Protein AF-A0A268S0W0-F1 (afdb_monomer_lite)

Structure (mmCIF, N/CA/C/O backbone):
data_AF-A0A268S0W0-F1
#
_entry.id   AF-A0A268S0W0-F1
#
loop_
_atom_site.group_PDB
_atom_site.id
_atom_site.type_symbol
_atom_site.label_atom_id
_atom_site.label_alt_id
_atom_site.label_comp_id
_atom_site.label_asym_id
_atom_site.label_entity_id
_atom_site.label_seq_id
_atom_site.pdbx_PDB_ins_code
_atom_site.Cartn_x
_atom_site.Cartn_y
_atom_site.Cartn_z
_atom_site.occupancy
_atom_site.B_iso_or_equiv
_atom_site.auth_seq_id
_atom_site.auth_comp_id
_atom_site.auth_asym_id
_atom_site.auth_atom_id
_atom_site.pdbx_PDB_model_num
ATOM 1 N N . MET A 1 1 ? -22.747 4.965 21.570 1.00 49.41 1 MET A N 1
ATOM 2 C CA . MET A 1 1 ? -23.517 3.884 20.894 1.00 49.41 1 MET A CA 1
ATOM 3 C C . MET A 1 1 ? -23.790 4.374 19.482 1.00 49.41 1 MET A C 1
ATOM 5 O O . MET A 1 1 ? -24.550 5.320 19.340 1.00 49.41 1 MET A O 1
ATOM 9 N N . PHE A 1 2 ? -23.161 3.785 18.458 1.00 47.31 2 PHE A N 1
ATOM 10 C CA . PHE A 1 2 ? -23.080 4.346 17.094 1.00 47.31 2 PHE A CA 1
ATOM 11 C C . PHE A 1 2 ? -24.442 4.731 16.470 1.00 47.31 2 PHE A C 1
ATOM 13 O O . PHE A 1 2 ? -24.557 5.750 15.798 1.00 47.31 2 PHE A O 1
ATOM 20 N N . SER A 1 3 ? -25.515 3.980 16.756 1.00 42.50 3 SER A N 1
ATOM 21 C CA . SER A 1 3 ? -26.882 4.316 16.309 1.00 42.50 3 SER A CA 1
ATOM 22 C C . SER A 1 3 ? -27.462 5.579 16.960 1.00 42.50 3 SER A C 1
ATOM 24 O O . SER A 1 3 ? -28.262 6.272 16.340 1.00 42.50 3 SER A O 1
ATOM 26 N N . ASN A 1 4 ? -27.057 5.882 18.196 1.00 48.84 4 ASN A N 1
ATOM 27 C CA . ASN A 1 4 ? -27.485 7.076 18.927 1.00 48.84 4 ASN A CA 1
ATOM 28 C C . ASN A 1 4 ? -26.655 8.307 18.533 1.00 48.84 4 ASN A C 1
ATOM 30 O O . ASN A 1 4 ? -27.165 9.415 18.602 1.00 48.84 4 ASN A O 1
ATOM 34 N N . GLU A 1 5 ? -25.406 8.111 18.100 1.00 53.34 5 GLU A N 1
ATOM 35 C CA . GLU A 1 5 ? -24.525 9.183 17.604 1.00 53.34 5 GLU A CA 1
ATOM 36 C C . GLU A 1 5 ? -24.873 9.599 16.165 1.00 53.34 5 GLU A C 1
ATOM 38 O O . GLU A 1 5 ? -24.763 10.771 15.825 1.00 53.34 5 GLU A O 1
ATOM 43 N N . ALA A 1 6 ? -25.363 8.670 15.335 1.00 55.06 6 ALA A N 1
ATOM 44 C CA . ALA A 1 6 ? -25.747 8.942 13.947 1.00 55.06 6 ALA A CA 1
ATOM 45 C C . ALA A 1 6 ? -27.240 9.298 13.750 1.00 55.06 6 ALA A C 1
ATOM 47 O O . ALA A 1 6 ? -27.664 9.502 12.616 1.00 55.06 6 ALA A O 1
ATOM 48 N N . TYR A 1 7 ? -28.061 9.335 14.810 1.00 57.47 7 TYR A N 1
ATOM 49 C CA . TYR A 1 7 ? -29.529 9.509 14.734 1.00 57.47 7 TYR A CA 1
ATOM 50 C C . TYR A 1 7 ? -30.245 8.519 13.785 1.00 57.47 7 TYR A C 1
ATOM 52 O O . TYR A 1 7 ? -31.314 8.811 13.245 1.00 57.47 7 TYR A O 1
ATOM 60 N N . VAL A 1 8 ? -29.690 7.318 13.576 1.00 60.44 8 VAL A N 1
ATOM 61 C CA . VAL A 1 8 ? -30.245 6.311 12.654 1.00 60.44 8 VAL A CA 1
ATOM 62 C C . VAL A 1 8 ? -30.768 5.106 13.431 1.00 60.44 8 VAL A C 1
ATOM 64 O O . VAL A 1 8 ? -30.064 4.520 14.253 1.00 60.44 8 VAL A O 1
ATOM 67 N N . SER A 1 9 ? -31.998 4.672 13.126 1.00 67.56 9 SER A N 1
ATOM 68 C CA . SER A 1 9 ? -32.542 3.430 13.693 1.00 67.56 9 SER A CA 1
ATOM 69 C C . SER A 1 9 ? -31.649 2.228 13.357 1.00 67.56 9 SER A C 1
ATOM 71 O O . SER A 1 9 ? -31.108 2.125 12.253 1.00 67.56 9 SER A O 1
ATOM 73 N N . TYR A 1 10 ? -31.544 1.268 14.277 1.00 66.69 10 TYR A N 1
ATOM 74 C CA . TYR A 1 10 ? -30.739 0.058 14.073 1.00 66.69 10 TYR A CA 1
ATOM 75 C C . TYR A 1 10 ? -31.090 -0.677 12.766 1.00 66.69 10 TYR A C 1
ATOM 77 O O . TYR A 1 10 ? -30.201 -1.112 12.038 1.00 66.69 10 TYR A O 1
ATOM 85 N N . GLY A 1 11 ? -32.377 -0.744 12.407 1.00 68.38 11 GLY A N 1
ATOM 86 C CA . GLY A 1 11 ? -32.829 -1.365 11.158 1.00 68.38 11 GLY A CA 1
ATOM 87 C C . GLY A 1 11 ? -32.409 -0.609 9.890 1.00 68.38 11 GLY A C 1
ATOM 88 O O . GLY A 1 11 ? -32.215 -1.223 8.840 1.00 68.38 11 GLY A O 1
ATOM 89 N N . SER A 1 12 ? -32.243 0.714 9.952 1.00 67.75 12 SER A N 1
ATOM 90 C CA . SER A 1 12 ? -31.700 1.500 8.836 1.00 67.75 12 SER A CA 1
ATOM 91 C C . SER A 1 12 ? -30.182 1.345 8.724 1.00 67.75 12 SER A C 1
ATOM 93 O O . SER A 1 12 ? -29.693 1.098 7.625 1.00 67.75 12 SER A O 1
ATOM 95 N N . LEU A 1 13 ? -29.455 1.367 9.847 1.00 67.81 13 LEU A N 1
ATOM 96 C CA . LEU A 1 13 ? -28.014 1.090 9.878 1.00 67.81 13 LEU A CA 1
ATOM 97 C C . LEU A 1 13 ? -27.705 -0.314 9.337 1.00 67.81 13 LEU A C 1
ATOM 99 O O . LEU A 1 13 ? -26.863 -0.471 8.457 1.00 67.81 13 LEU A O 1
ATOM 103 N N . TYR A 1 14 ? -28.444 -1.327 9.794 1.00 71.56 14 TYR A N 1
ATOM 104 C CA . TYR A 1 14 ? -28.296 -2.710 9.342 1.00 71.56 14 TYR A CA 1
ATOM 105 C C . TYR A 1 14 ? -28.507 -2.852 7.827 1.00 71.56 14 TYR A C 1
ATOM 107 O O . TYR A 1 14 ? -27.726 -3.519 7.151 1.00 71.56 14 TYR A O 1
ATOM 115 N N . ARG A 1 15 ? -29.531 -2.191 7.265 1.00 72.31 15 ARG A N 1
ATOM 116 C CA . ARG A 1 15 ? -29.782 -2.195 5.813 1.00 72.31 15 ARG A CA 1
ATOM 117 C C . ARG A 1 15 ? -28.655 -1.529 5.027 1.00 72.31 15 ARG A C 1
ATOM 119 O O . ARG A 1 15 ? -28.273 -2.065 3.990 1.00 72.31 15 ARG A O 1
ATOM 126 N N . SER A 1 16 ? -28.120 -0.407 5.506 1.00 72.06 16 SER A N 1
ATOM 127 C CA . SER A 1 16 ? -26.987 0.271 4.864 1.00 72.06 16 SER A CA 1
ATOM 128 C C . SER A 1 16 ? -25.721 -0.582 4.903 1.00 72.06 16 SER A C 1
ATOM 130 O O . SER A 1 16 ? -25.091 -0.777 3.871 1.00 72.06 16 SER A O 1
ATOM 132 N N . LEU A 1 17 ? -25.396 -1.179 6.051 1.00 73.75 17 LEU A N 1
ATOM 133 C CA . LEU A 1 17 ? -24.232 -2.058 6.177 1.00 73.75 17 LEU A CA 1
ATOM 134 C C . LEU A 1 17 ? -24.373 -3.326 5.323 1.00 73.75 17 LEU A C 1
ATOM 136 O O . LEU A 1 17 ? -23.410 -3.760 4.699 1.00 73.75 17 LEU A O 1
ATOM 140 N N . LYS A 1 18 ? -25.584 -3.885 5.201 1.00 77.44 18 LYS A N 1
ATOM 141 C CA . LYS A 1 18 ? -25.845 -5.031 4.316 1.00 77.44 18 LYS A CA 1
ATOM 142 C C . LYS A 1 18 ? -25.577 -4.713 2.839 1.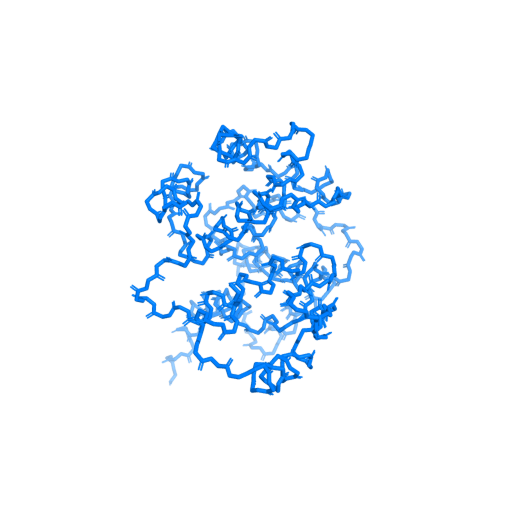00 77.44 18 LYS A C 1
ATOM 144 O O . LYS A 1 18 ? -25.224 -5.616 2.087 1.00 77.44 18 LYS A O 1
ATOM 149 N N . ARG A 1 19 ? -25.702 -3.448 2.417 1.00 80.44 19 ARG A N 1
ATOM 150 C CA . ARG A 1 19 ? -25.329 -3.010 1.057 1.00 80.44 19 ARG A CA 1
ATOM 151 C C . ARG A 1 19 ? -23.815 -2.948 0.842 1.00 80.44 19 ARG A C 1
ATOM 153 O O . ARG A 1 19 ? -23.395 -2.994 -0.306 1.00 80.44 19 ARG A O 1
ATOM 160 N N . LEU A 1 20 ? -23.015 -2.869 1.909 1.00 80.31 20 LEU A N 1
ATOM 161 C CA . LEU A 1 20 ? -21.551 -2.895 1.819 1.00 80.31 20 LEU A CA 1
ATOM 162 C C . LEU A 1 20 ? -20.998 -4.312 1.649 1.00 80.31 20 LEU A C 1
ATOM 164 O O . LEU A 1 20 ? -19.904 -4.458 1.122 1.00 80.31 20 LEU A O 1
ATOM 168 N N . VAL A 1 21 ? -21.743 -5.352 2.044 1.00 84.94 21 VAL A N 1
ATOM 169 C CA . VAL A 1 21 ? -21.276 -6.751 1.988 1.00 84.94 21 VAL A CA 1
ATOM 170 C C . VAL A 1 21 ? -20.776 -7.156 0.592 1.00 84.94 21 VAL A C 1
ATOM 172 O O . VAL A 1 21 ? -19.657 -7.653 0.508 1.00 84.94 21 VAL A O 1
ATOM 175 N N . PRO A 1 22 ? -21.505 -6.912 -0.520 1.00 85.50 22 PRO A N 1
ATOM 176 C CA . PRO A 1 22 ? -21.000 -7.265 -1.847 1.00 85.50 22 PRO A CA 1
ATOM 177 C C . PRO A 1 22 ? -19.693 -6.553 -2.205 1.00 85.50 22 PRO A C 1
ATOM 179 O O . PRO A 1 22 ? -18.846 -7.151 -2.856 1.00 85.50 22 PRO A O 1
ATOM 182 N N . LEU A 1 23 ? -19.522 -5.300 -1.767 1.00 85.44 23 LEU A N 1
ATOM 183 C CA . LEU A 1 23 ? -18.291 -4.545 -1.984 1.00 85.44 23 LEU A CA 1
ATOM 184 C C . LEU A 1 23 ? -17.142 -5.135 -1.162 1.00 85.44 23 LEU A C 1
ATOM 186 O O . LEU A 1 23 ? -16.097 -5.427 -1.730 1.00 85.44 23 LEU A O 1
ATOM 190 N N . LEU A 1 24 ? -17.344 -5.362 0.138 1.00 88.62 24 LEU A N 1
ATOM 191 C CA . LEU A 1 24 ? -16.340 -5.950 1.032 1.00 88.62 24 LEU A CA 1
ATOM 192 C C . LEU A 1 24 ? -15.862 -7.320 0.537 1.00 88.62 24 LEU A C 1
ATOM 194 O O . LEU A 1 24 ? -14.661 -7.575 0.529 1.00 88.62 24 LEU A O 1
ATOM 198 N N . ASN A 1 25 ? -16.771 -8.140 0.006 1.00 90.38 25 ASN A N 1
ATOM 199 C CA . ASN A 1 25 ? -16.423 -9.436 -0.572 1.00 90.38 25 ASN A CA 1
ATOM 200 C C . ASN A 1 25 ? -15.428 -9.325 -1.741 1.00 90.38 25 ASN A C 1
ATOM 202 O O . ASN A 1 25 ? -14.651 -10.249 -1.946 1.00 90.38 25 ASN A O 1
ATOM 206 N N . THR A 1 26 ? -15.406 -8.217 -2.497 1.00 90.94 26 THR A N 1
ATOM 207 C CA . THR A 1 26 ? -14.402 -8.028 -3.567 1.00 90.94 26 THR A CA 1
ATOM 208 C C . THR A 1 26 ? -12.981 -7.857 -3.025 1.00 90.94 26 THR A C 1
ATOM 210 O O . THR A 1 26 ? -12.023 -8.153 -3.731 1.00 90.94 26 THR A O 1
ATOM 213 N N . PHE A 1 27 ? -12.847 -7.427 -1.768 1.00 92.25 27 PHE A N 1
ATOM 214 C CA . PHE A 1 27 ? -11.583 -7.274 -1.044 1.00 92.25 27 PHE A CA 1
ATOM 215 C C . PHE A 1 27 ? -11.245 -8.506 -0.183 1.00 92.25 27 PHE A C 1
ATOM 217 O O . PHE A 1 27 ? -10.303 -8.455 0.605 1.00 92.25 27 PHE A O 1
ATOM 224 N N . ASP A 1 28 ? -12.014 -9.599 -0.290 1.00 94.81 28 ASP A N 1
ATOM 225 C CA . ASP A 1 28 ? -11.995 -10.735 0.647 1.00 94.81 28 ASP A CA 1
ATOM 226 C C . ASP A 1 28 ? -12.228 -10.319 2.115 1.00 94.81 28 ASP A C 1
ATOM 228 O O . ASP A 1 28 ? -11.628 -10.861 3.048 1.00 94.81 28 ASP A O 1
ATOM 232 N N . LEU A 1 29 ? -13.107 -9.337 2.327 1.00 93.94 29 LEU A N 1
ATOM 233 C CA . LEU A 1 29 ? -13.505 -8.852 3.646 1.00 93.94 29 LEU A CA 1
ATOM 234 C C . LEU A 1 29 ? -14.948 -9.243 3.964 1.00 93.94 29 LEU A C 1
ATOM 236 O O . LEU A 1 29 ? -15.807 -9.277 3.086 1.00 93.94 29 LEU A O 1
ATOM 240 N N . ASP A 1 30 ? -15.226 -9.452 5.246 1.00 90.88 30 ASP A N 1
ATOM 241 C CA . ASP A 1 30 ? -16.574 -9.673 5.775 1.00 90.88 30 ASP A CA 1
ATOM 242 C C . ASP A 1 30 ? -16.895 -8.633 6.860 1.00 90.88 30 ASP A C 1
ATOM 244 O O . ASP A 1 30 ? -16.004 -7.995 7.419 1.00 90.88 30 ASP A O 1
ATOM 248 N N . ILE A 1 31 ? -18.172 -8.444 7.186 1.00 85.50 31 ILE A N 1
ATOM 249 C CA . ILE A 1 31 ? -18.622 -7.551 8.251 1.00 85.50 31 ILE A CA 1
ATOM 250 C C . ILE A 1 31 ? -19.584 -8.260 9.198 1.00 85.50 31 ILE A C 1
ATOM 252 O O . ILE A 1 31 ? -20.672 -8.710 8.836 1.00 85.50 31 ILE A O 1
ATOM 256 N N . GLN A 1 32 ? -19.224 -8.282 10.479 1.00 82.50 32 GLN A N 1
ATOM 257 C CA . GLN A 1 32 ? -20.116 -8.792 11.511 1.00 82.50 32 GLN A CA 1
ATOM 258 C C . GLN A 1 32 ? -21.115 -7.715 11.925 1.00 82.50 32 GLN A C 1
ATOM 260 O O . GLN A 1 32 ? -20.787 -6.787 12.659 1.00 82.50 32 GLN A O 1
ATOM 265 N N . LEU A 1 33 ? -22.369 -7.869 11.500 1.00 73.06 33 LEU A N 1
ATOM 266 C CA . LEU A 1 33 ? -23.473 -6.946 11.787 1.00 73.06 33 LEU A CA 1
ATOM 267 C C . LEU A 1 33 ? -24.066 -7.151 13.197 1.00 73.06 33 LEU A C 1
ATOM 269 O O . LEU A 1 33 ? -25.258 -7.421 13.350 1.00 73.06 33 LEU A O 1
ATOM 273 N N . LYS A 1 34 ? -23.231 -7.063 14.240 1.00 72.75 34 LYS A N 1
ATOM 274 C CA . LYS A 1 34 ? -23.663 -7.079 15.654 1.00 72.75 34 LYS A CA 1
ATOM 275 C C . LYS A 1 34 ? -23.864 -5.645 16.177 1.00 72.75 34 LYS A C 1
ATOM 277 O O . LYS A 1 34 ? -24.011 -4.710 15.395 1.00 72.75 34 LYS A O 1
ATOM 282 N N . ARG A 1 35 ? -23.940 -5.463 17.505 1.00 58.41 35 ARG A N 1
ATOM 283 C CA . ARG A 1 35 ? -24.092 -4.137 18.146 1.00 58.41 35 ARG A CA 1
ATOM 284 C C . ARG A 1 35 ? -22.938 -3.181 17.822 1.00 58.41 35 ARG A C 1
ATOM 286 O O . ARG A 1 35 ? -23.172 -1.982 17.742 1.00 58.41 35 ARG A O 1
ATOM 293 N N . GLU A 1 36 ? -21.745 -3.720 17.593 1.00 69.19 36 GLU A N 1
ATOM 294 C CA . GLU A 1 36 ? -20.580 -2.997 17.085 1.00 69.19 36 GLU A CA 1
ATOM 295 C C . GLU A 1 36 ? -20.150 -3.662 15.775 1.00 69.19 36 GLU A C 1
ATOM 297 O O . GLU A 1 36 ? -19.636 -4.783 15.803 1.00 69.19 36 GLU A O 1
ATOM 302 N N . PRO A 1 37 ? -20.442 -3.039 14.620 1.00 71.56 37 PRO A N 1
ATOM 303 C CA . PRO A 1 37 ? -20.024 -3.566 13.333 1.00 71.56 37 PRO A CA 1
ATOM 304 C C . PRO A 1 37 ? -18.501 -3.566 13.222 1.00 71.56 37 PRO A C 1
ATOM 306 O O . PRO A 1 37 ? -17.866 -2.521 13.355 1.00 71.56 37 PRO A O 1
ATOM 309 N N . ILE A 1 38 ? -17.922 -4.735 12.962 1.00 82.25 38 ILE A N 1
ATOM 310 C CA . ILE A 1 38 ? -16.477 -4.909 12.784 1.00 82.25 38 ILE A CA 1
ATOM 311 C C . ILE A 1 38 ? -16.246 -5.604 11.446 1.00 82.25 38 ILE A C 1
ATOM 313 O O . ILE A 1 38 ? -16.883 -6.623 11.162 1.00 82.25 38 ILE A O 1
ATOM 317 N N . ILE A 1 39 ? -15.351 -5.034 10.638 1.00 89.44 39 ILE A N 1
ATOM 318 C CA . ILE A 1 39 ? -14.851 -5.648 9.406 1.00 89.44 39 ILE A CA 1
ATOM 319 C C . ILE A 1 39 ? -13.771 -6.671 9.778 1.00 89.44 39 ILE A C 1
ATOM 321 O O . ILE A 1 39 ? -12.886 -6.368 10.579 1.00 89.44 39 ILE A O 1
ATOM 325 N N . HIS A 1 40 ? -13.857 -7.865 9.198 1.00 91.06 40 HIS A N 1
ATOM 326 C CA . HIS A 1 40 ? -12.942 -8.990 9.389 1.00 91.06 40 HIS A CA 1
ATOM 327 C C . HIS A 1 40 ? -12.276 -9.366 8.066 1.00 91.06 40 HIS A C 1
ATOM 329 O O . HIS A 1 40 ? -12.887 -9.250 7.006 1.00 91.06 40 HIS A O 1
ATOM 335 N N . GLY A 1 41 ? -11.038 -9.847 8.145 1.00 93.62 41 GLY A N 1
ATOM 336 C CA . GLY A 1 41 ? -10.230 -10.255 6.999 1.00 93.62 41 GLY A CA 1
ATOM 337 C C . GLY A 1 41 ? -8.740 -10.095 7.288 1.00 93.62 41 GLY A C 1
ATOM 338 O O . GLY A 1 41 ? -8.350 -9.827 8.426 1.00 93.62 41 GLY A O 1
ATOM 339 N N . ASP A 1 42 ? -7.911 -10.256 6.256 1.00 95.62 42 ASP A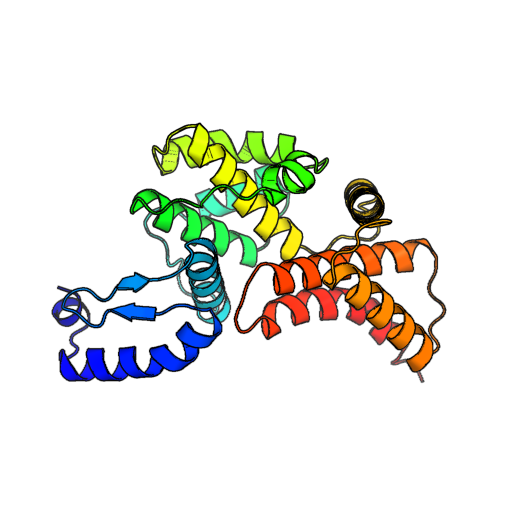 N 1
ATOM 340 C CA . ASP A 1 42 ? -6.486 -9.918 6.335 1.00 95.62 42 ASP A CA 1
ATOM 341 C C . ASP A 1 42 ? -6.341 -8.406 6.585 1.00 95.62 42 ASP A C 1
ATOM 343 O O . ASP A 1 42 ? -6.931 -7.586 5.875 1.00 95.62 42 ASP A O 1
ATOM 347 N N . GLU A 1 43 ? -5.557 -8.029 7.597 1.00 97.00 43 GLU A N 1
ATOM 348 C CA . GLU A 1 43 ? -5.383 -6.635 8.008 1.00 97.00 43 GLU A CA 1
ATOM 349 C C . GLU A 1 43 ? -4.893 -5.754 6.851 1.00 97.00 43 GLU A C 1
ATOM 351 O O . GLU A 1 43 ? -5.333 -4.610 6.726 1.00 97.00 43 GLU A O 1
ATOM 356 N N . LYS A 1 44 ? -4.065 -6.285 5.940 1.00 95.62 44 LYS A N 1
ATOM 357 C CA . LYS A 1 44 ? -3.619 -5.520 4.765 1.00 95.62 44 LYS A CA 1
ATOM 358 C C . LYS A 1 44 ? -4.776 -5.152 3.831 1.00 95.62 44 LYS A C 1
ATOM 360 O O . LYS A 1 44 ? -4.785 -4.050 3.288 1.00 95.62 44 LYS A O 1
ATOM 365 N N . GLN A 1 45 ? -5.771 -6.035 3.685 1.00 95.44 45 GLN A N 1
ATOM 366 C CA . GLN A 1 45 ? -6.954 -5.784 2.856 1.00 95.44 45 GLN A CA 1
ATOM 367 C C . GLN A 1 45 ? -7.903 -4.805 3.542 1.00 95.44 45 GLN A C 1
ATOM 369 O O . GLN A 1 45 ? -8.433 -3.913 2.887 1.00 95.44 45 GLN A O 1
ATOM 374 N N . ILE A 1 46 ? -8.060 -4.901 4.869 1.00 95.69 46 ILE A N 1
ATOM 375 C CA . ILE A 1 46 ? -8.841 -3.928 5.648 1.00 95.69 46 ILE A CA 1
ATOM 376 C C . ILE A 1 46 ? -8.260 -2.523 5.463 1.00 95.69 46 ILE A C 1
ATOM 378 O O . ILE A 1 46 ? -8.994 -1.564 5.217 1.00 95.69 46 ILE A O 1
ATOM 382 N N . ARG A 1 47 ? -6.933 -2.396 5.558 1.00 95.69 47 ARG A N 1
ATOM 383 C CA . ARG A 1 47 ? -6.242 -1.116 5.378 1.00 95.69 47 ARG A CA 1
ATOM 384 C C . ARG A 1 47 ? -6.337 -0.600 3.951 1.00 95.69 47 ARG A C 1
ATOM 386 O O . ARG A 1 47 ? -6.614 0.581 3.776 1.00 95.69 47 ARG A O 1
ATOM 393 N N . TYR A 1 48 ? -6.189 -1.470 2.954 1.00 93.88 48 TYR A N 1
ATOM 394 C CA . TYR A 1 48 ? -6.370 -1.096 1.553 1.00 93.88 48 TYR A CA 1
ATOM 395 C C . TYR A 1 48 ? -7.791 -0.602 1.257 1.00 93.88 48 TYR A C 1
ATOM 397 O O . TYR A 1 48 ? -7.960 0.454 0.651 1.00 93.88 48 TYR A O 1
ATOM 405 N N . PHE A 1 49 ? -8.808 -1.302 1.766 1.00 92.06 49 PHE A N 1
ATOM 406 C CA . PHE A 1 49 ? -10.202 -0.880 1.662 1.00 92.06 49 PHE A CA 1
ATOM 407 C C . PHE A 1 49 ? -10.424 0.505 2.280 1.00 92.06 49 PHE A C 1
ATOM 409 O O . PHE A 1 49 ? -11.013 1.370 1.637 1.00 92.06 49 PHE A O 1
ATOM 416 N N . TYR A 1 50 ? -9.940 0.746 3.505 1.00 91.06 50 TYR A N 1
ATOM 417 C CA . TYR A 1 50 ? -10.087 2.057 4.143 1.00 91.06 50 TYR A CA 1
ATOM 418 C C . TYR A 1 50 ? -9.302 3.154 3.427 1.00 91.06 50 TYR A C 1
ATOM 420 O O . TYR A 1 50 ? -9.801 4.271 3.326 1.00 91.06 50 TYR A O 1
ATOM 428 N N . TYR A 1 51 ? -8.106 2.850 2.922 1.00 91.00 51 TYR A N 1
ATOM 429 C CA . TYR A 1 51 ? -7.330 3.784 2.113 1.00 91.00 51 TYR A CA 1
ATOM 430 C C . TYR A 1 51 ? -8.140 4.240 0.897 1.00 91.00 51 TYR A C 1
ATOM 432 O O . TYR A 1 51 ? -8.353 5.440 0.748 1.00 91.00 51 TYR A O 1
ATOM 440 N N . LEU A 1 52 ? -8.646 3.302 0.087 1.00 87.00 52 LEU A N 1
ATOM 441 C CA . LEU A 1 52 ? -9.474 3.631 -1.074 1.00 87.00 52 LEU A CA 1
ATOM 442 C C . LEU A 1 52 ? -10.740 4.371 -0.659 1.00 87.00 52 LEU A C 1
ATOM 444 O O . LEU A 1 52 ? -11.074 5.386 -1.253 1.00 87.00 52 LEU A O 1
ATOM 448 N N . PHE A 1 53 ? -11.414 3.911 0.398 1.00 85.06 53 PHE A N 1
ATOM 449 C CA . PHE A 1 53 ? -12.614 4.565 0.902 1.00 85.06 53 PHE A CA 1
ATOM 450 C C . PHE A 1 53 ? -12.347 6.036 1.220 1.00 85.06 53 PHE A C 1
ATOM 452 O O . PHE A 1 53 ? -13.057 6.893 0.708 1.00 85.06 53 PHE A O 1
ATOM 459 N N . TYR A 1 54 ? -11.328 6.349 2.022 1.00 85.25 54 TYR A N 1
ATOM 460 C CA . TYR A 1 54 ? -11.037 7.731 2.400 1.00 85.25 54 TYR A CA 1
ATOM 461 C C . TYR A 1 54 ? -10.444 8.552 1.259 1.00 85.25 54 TYR A C 1
ATOM 463 O O . TYR A 1 54 ? -10.765 9.729 1.157 1.00 85.25 54 TYR A O 1
ATOM 471 N N . TRP A 1 55 ? -9.612 7.961 0.405 1.00 82.81 55 TRP A N 1
ATOM 472 C CA . TRP A 1 55 ? -9.044 8.658 -0.745 1.00 82.81 55 TRP A CA 1
ATOM 473 C C . TRP A 1 55 ? -10.113 9.009 -1.788 1.00 82.81 55 TRP A C 1
ATOM 475 O O . TRP A 1 55 ? -10.147 10.136 -2.270 1.00 82.81 55 TRP A O 1
ATOM 485 N N . ASP A 1 56 ? -11.029 8.083 -2.083 1.00 75.25 56 ASP A N 1
ATOM 486 C CA . ASP A 1 56 ? -12.053 8.269 -3.116 1.00 75.25 56 ASP A CA 1
ATOM 487 C C . ASP A 1 56 ? -13.256 9.090 -2.623 1.00 75.25 56 ASP A C 1
ATOM 489 O O . ASP A 1 56 ? -13.916 9.758 -3.424 1.00 75.25 56 ASP A O 1
ATOM 493 N N . SER A 1 57 ? -13.572 9.040 -1.321 1.00 67.50 57 SER A N 1
ATOM 494 C CA . SER A 1 57 ? -14.713 9.772 -0.746 1.00 67.50 57 SER A CA 1
ATOM 495 C C . SER A 1 57 ? -14.377 11.189 -0.283 1.00 67.50 57 SER A C 1
ATOM 497 O O . SER A 1 57 ? -15.267 12.041 -0.297 1.00 67.50 57 SER A O 1
ATOM 499 N N . ASN A 1 58 ? -13.122 11.483 0.077 1.00 58.69 58 ASN A N 1
ATOM 500 C CA . ASN A 1 58 ? -12.744 12.798 0.595 1.00 58.69 58 ASN A CA 1
ATOM 501 C C . ASN A 1 58 ? -12.210 13.710 -0.511 1.00 58.69 58 ASN A C 1
ATOM 503 O O . ASN A 1 58 ? -11.008 13.914 -0.660 1.00 58.69 58 ASN A O 1
ATOM 507 N N . TRP A 1 59 ? -13.130 14.347 -1.230 1.00 52.03 59 TRP A N 1
ATOM 508 C CA . TRP A 1 59 ? -12.832 15.451 -2.148 1.00 52.03 59 TRP A CA 1
ATOM 509 C C . TRP A 1 59 ? -12.636 16.791 -1.401 1.00 52.03 59 TRP A C 1
ATOM 511 O O . TRP A 1 59 ? -13.198 17.809 -1.790 1.00 52.03 59 TRP A O 1
ATOM 521 N N . ALA A 1 60 ? -11.784 16.783 -0.366 1.00 52.22 60 ALA A N 1
ATOM 522 C CA . ALA A 1 60 ? -11.132 17.965 0.220 1.00 52.22 60 ALA A CA 1
ATOM 523 C C . ALA A 1 60 ? -11.863 18.851 1.264 1.00 52.22 60 ALA A C 1
ATOM 525 O O . ALA A 1 60 ? -11.453 19.999 1.421 1.00 52.22 60 ALA A O 1
ATOM 526 N N . GLU A 1 61 ? -12.843 18.372 2.045 1.00 60.94 61 GLU A N 1
ATOM 527 C CA . GLU A 1 61 ? -13.394 19.216 3.137 1.00 60.94 61 GLU A CA 1
ATOM 528 C C . GLU A 1 61 ? -12.772 18.964 4.526 1.00 60.94 61 GLU A C 1
ATOM 530 O O . GLU A 1 61 ? -12.410 19.936 5.188 1.00 60.94 61 GLU A O 1
ATOM 535 N N . GLU A 1 62 ? -12.548 17.716 4.971 1.00 78.88 62 GLU A N 1
ATOM 536 C CA . GLU A 1 62 ? -12.000 17.449 6.318 1.00 78.88 62 GLU A CA 1
ATOM 537 C C . GLU A 1 62 ? -11.070 16.223 6.394 1.00 78.88 62 GLU A C 1
ATOM 539 O O . GLU A 1 62 ? -11.299 15.185 5.773 1.00 78.88 62 GLU A O 1
ATOM 544 N N . TRP A 1 63 ? -10.010 16.334 7.203 1.00 87.75 63 TRP A N 1
ATOM 545 C CA . TRP A 1 63 ? -9.089 15.237 7.520 1.00 87.75 63 TRP A CA 1
ATOM 546 C C . TRP A 1 63 ? -9.762 14.225 8.468 1.00 87.75 63 TRP A C 1
ATOM 548 O O . TRP A 1 63 ? -10.083 14.589 9.601 1.00 87.75 63 TRP A O 1
ATOM 558 N N . PRO A 1 64 ? -9.951 12.948 8.074 1.00 87.62 64 PRO A N 1
ATOM 559 C CA . PRO A 1 64 ? -10.855 12.032 8.779 1.00 87.62 64 PRO A CA 1
ATOM 560 C C . PRO A 1 64 ? -10.213 11.304 9.973 1.00 87.62 64 PRO A C 1
ATOM 562 O O . PRO A 1 64 ? -10.832 10.405 10.546 1.00 87.62 64 PRO A O 1
ATOM 565 N N . PHE A 1 65 ? -8.970 11.637 10.335 1.00 90.19 65 PHE A N 1
ATOM 566 C CA . PHE A 1 65 ? -8.220 10.940 11.379 1.00 90.19 65 PHE A CA 1
ATOM 567 C C . PHE A 1 65 ? -7.976 11.852 12.585 1.00 90.19 65 PHE A C 1
ATOM 569 O O . PHE A 1 65 ? -7.336 12.894 12.488 1.00 90.19 65 PHE A O 1
ATOM 576 N N . ASP A 1 66 ? -8.439 11.414 13.750 1.00 89.38 66 ASP A N 1
ATOM 577 C CA . ASP A 1 66 ? -8.245 12.075 15.045 1.00 89.38 66 ASP A CA 1
ATOM 578 C C . ASP A 1 66 ? -6.923 11.675 15.723 1.00 89.38 66 ASP A C 1
ATOM 580 O O . ASP A 1 66 ? -6.391 12.382 16.580 1.00 89.38 66 ASP A O 1
ATOM 584 N N . VAL A 1 67 ? -6.373 10.522 15.340 1.00 89.38 67 VAL A N 1
ATOM 585 C CA . VAL A 1 67 ? -5.183 9.939 15.970 1.00 89.38 67 VAL A CA 1
ATOM 586 C C . VAL A 1 67 ? -3.858 10.573 15.553 1.00 89.38 67 VAL A C 1
ATOM 588 O O . VAL A 1 67 ? -2.860 10.383 16.251 1.00 89.38 67 VAL A O 1
ATOM 591 N N . ILE A 1 68 ? -3.843 11.267 14.419 1.00 90.31 68 ILE A N 1
ATOM 592 C CA . ILE A 1 68 ? -2.696 11.956 13.832 1.00 90.31 68 ILE A CA 1
ATOM 593 C C . ILE A 1 68 ? -3.239 13.180 13.100 1.00 90.31 68 ILE A C 1
ATOM 595 O O . ILE A 1 68 ? -4.210 13.063 12.361 1.00 90.31 68 ILE A O 1
ATOM 599 N N . SER A 1 69 ? -2.639 14.351 13.299 1.00 91.25 69 SER A N 1
ATOM 600 C CA . SER A 1 69 ? -3.041 15.549 12.550 1.00 91.25 69 SER A CA 1
ATOM 601 C C . SER A 1 69 ? -2.524 15.509 11.110 1.00 91.25 69 SER A C 1
ATOM 603 O O . SER A 1 69 ? -1.451 14.959 10.852 1.00 91.25 69 SER A O 1
ATOM 605 N N . LEU A 1 70 ? -3.234 16.162 10.185 1.00 90.06 70 LEU A N 1
ATOM 606 C CA . LEU A 1 70 ? -2.804 16.307 8.789 1.00 90.06 70 LEU A CA 1
ATOM 607 C C . LEU A 1 70 ? -1.358 16.823 8.691 1.00 90.06 70 LEU A C 1
ATOM 609 O O . LEU A 1 70 ? -0.521 16.193 8.056 1.00 90.06 70 LEU A O 1
ATOM 613 N N . LYS A 1 71 ? -1.024 17.879 9.442 1.00 89.25 71 LYS A N 1
ATOM 614 C CA . LYS A 1 71 ? 0.326 18.466 9.477 1.00 89.25 71 LYS A CA 1
ATOM 615 C C . LYS A 1 71 ? 1.412 17.474 9.915 1.00 89.25 71 LYS A C 1
ATOM 617 O O . LYS A 1 71 ? 2.544 17.537 9.441 1.00 89.25 71 LYS A O 1
ATOM 622 N N . GLN A 1 72 ? 1.098 16.571 10.848 1.00 87.94 72 GLN A N 1
ATOM 623 C CA . GLN A 1 72 ? 2.035 15.519 11.257 1.00 87.94 72 GLN A CA 1
ATOM 624 C C . GLN A 1 72 ? 2.234 14.487 10.142 1.00 87.94 72 GLN A C 1
ATOM 626 O O . GLN A 1 72 ? 3.366 14.060 9.923 1.00 87.94 72 GLN A O 1
ATOM 631 N N . ALA A 1 73 ? 1.165 14.112 9.434 1.00 88.75 73 ALA A N 1
ATOM 632 C CA . ALA A 1 73 ? 1.240 13.196 8.298 1.00 88.75 73 ALA A CA 1
ATOM 633 C C . ALA A 1 73 ? 2.015 13.810 7.114 1.00 88.75 73 ALA A C 1
ATOM 635 O O . ALA A 1 73 ? 2.895 13.154 6.559 1.00 88.75 73 ALA A O 1
ATOM 636 N N . GLU A 1 74 ? 1.765 15.080 6.784 1.00 88.81 74 GLU A N 1
ATOM 637 C CA . GLU A 1 74 ? 2.494 15.830 5.749 1.00 88.81 74 GLU A CA 1
ATOM 638 C C . GLU A 1 74 ? 3.982 15.930 6.078 1.00 88.81 74 GLU A C 1
ATOM 640 O O . GLU A 1 74 ? 4.827 15.558 5.268 1.00 88.81 74 GLU A O 1
ATOM 645 N N . SER A 1 75 ? 4.316 16.343 7.308 1.00 83.31 75 SER A N 1
ATOM 646 C CA . SER A 1 75 ? 5.713 16.446 7.737 1.00 83.31 75 SER A CA 1
ATOM 647 C C . SER A 1 75 ? 6.446 15.105 7.669 1.00 83.31 75 SER A C 1
ATOM 649 O O . SER A 1 75 ? 7.659 15.093 7.450 1.00 83.31 75 SER A O 1
ATOM 651 N N . LEU A 1 76 ? 5.741 13.990 7.870 1.00 78.38 76 LEU A N 1
ATOM 652 C CA . LEU A 1 76 ? 6.312 12.657 7.726 1.00 78.38 76 LEU A CA 1
ATOM 653 C C . LEU A 1 76 ? 6.621 12.345 6.259 1.00 78.38 76 LEU A C 1
ATOM 655 O O . LEU A 1 76 ? 7.731 11.901 5.967 1.00 78.38 76 LEU A O 1
ATOM 659 N N . LEU A 1 77 ? 5.676 12.587 5.346 1.00 81.19 77 LEU A N 1
ATOM 660 C CA . LEU A 1 77 ? 5.891 12.317 3.922 1.00 81.19 77 LEU A CA 1
ATOM 661 C C . LEU A 1 77 ? 7.005 13.186 3.346 1.00 81.19 77 LEU A C 1
ATOM 663 O O . LEU A 1 77 ? 7.853 12.680 2.613 1.00 81.19 77 LEU A O 1
ATOM 667 N N . ASP A 1 78 ? 7.049 14.460 3.728 1.00 83.19 78 ASP A N 1
ATOM 668 C CA . ASP A 1 78 ? 8.095 15.377 3.283 1.00 83.19 78 ASP A CA 1
ATOM 669 C C . ASP A 1 78 ? 9.481 14.938 3.762 1.00 83.19 78 ASP A C 1
ATOM 671 O O . ASP A 1 78 ? 10.436 14.989 2.991 1.00 83.19 78 ASP A O 1
ATOM 675 N N . LYS A 1 79 ? 9.613 14.449 5.002 1.00 76.12 79 LYS A N 1
ATOM 676 C CA . LYS A 1 79 ? 10.893 13.906 5.488 1.00 76.12 79 LYS A CA 1
ATOM 677 C C . LYS A 1 79 ? 11.292 12.632 4.748 1.00 76.12 79 LYS A C 1
ATOM 679 O O . LYS A 1 79 ? 12.449 12.496 4.372 1.00 76.12 79 LYS A O 1
ATOM 684 N N . ALA A 1 80 ? 10.336 11.733 4.534 1.00 73.00 80 ALA A N 1
ATOM 685 C CA . ALA A 1 80 ? 10.588 10.416 3.967 1.00 73.00 80 ALA A CA 1
ATOM 686 C C . ALA A 1 80 ? 10.848 10.434 2.447 1.00 73.00 80 ALA A C 1
ATOM 688 O O . ALA A 1 80 ? 11.619 9.615 1.949 1.00 73.00 80 ALA A O 1
ATOM 689 N N . PHE A 1 81 ? 10.219 11.352 1.702 1.00 70.5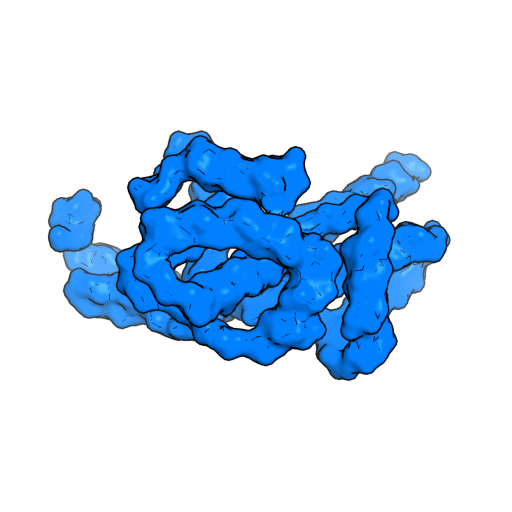0 81 PHE A N 1
ATOM 690 C CA . PHE A 1 81 ? 10.267 11.375 0.231 1.00 70.50 81 PHE A CA 1
ATOM 691 C C . PHE A 1 81 ? 10.591 12.732 -0.389 1.00 70.50 81 PHE A C 1
ATOM 693 O O . PHE A 1 81 ? 10.704 12.824 -1.611 1.00 70.50 81 PHE A O 1
ATOM 700 N N . GLY A 1 82 ? 10.701 13.799 0.405 1.00 69.62 82 GLY A N 1
ATOM 701 C CA . GLY A 1 82 ? 10.899 15.157 -0.110 1.00 69.62 82 GLY A CA 1
ATOM 702 C C . GLY A 1 82 ? 9.700 15.719 -0.881 1.00 69.62 82 GLY A C 1
ATOM 703 O O . GLY A 1 82 ? 9.814 16.792 -1.469 1.00 69.62 82 GLY A O 1
ATOM 704 N N . ARG A 1 83 ? 8.571 14.996 -0.917 1.00 69.81 83 ARG A N 1
ATOM 705 C CA . ARG A 1 83 ? 7.316 15.426 -1.536 1.00 69.81 83 ARG A CA 1
ATOM 706 C C . ARG A 1 83 ? 6.114 14.771 -0.861 1.00 69.81 83 ARG A C 1
ATOM 708 O O . ARG A 1 83 ? 6.065 13.548 -0.719 1.00 69.81 83 ARG A O 1
ATOM 715 N N . CYS A 1 84 ? 5.111 15.575 -0.536 1.00 66.12 84 CYS A N 1
ATOM 716 C CA . CYS A 1 84 ? 3.810 15.097 -0.099 1.00 66.12 84 CYS A CA 1
ATOM 717 C C . CYS A 1 84 ? 2.966 14.669 -1.312 1.00 66.12 84 CYS A C 1
ATOM 719 O O . CYS A 1 84 ? 2.557 15.494 -2.128 1.00 66.12 84 CYS A O 1
ATOM 721 N N . GLN A 1 85 ? 2.716 13.366 -1.451 1.00 75.94 85 GLN A N 1
ATOM 722 C CA . GLN A 1 85 ? 1.659 12.859 -2.326 1.00 75.94 85 GLN A CA 1
ATOM 723 C C . GLN A 1 85 ? 0.401 12.672 -1.477 1.00 75.94 85 GLN A C 1
ATOM 725 O O . GLN A 1 85 ? 0.406 11.856 -0.557 1.00 75.94 85 GLN A O 1
ATOM 730 N N . GLU A 1 86 ? -0.669 13.409 -1.781 1.00 79.19 86 GLU A N 1
ATOM 731 C CA . GLU A 1 86 ? -1.889 13.435 -0.956 1.00 79.19 86 GLU A CA 1
ATOM 732 C C . GLU A 1 86 ? -2.481 12.042 -0.717 1.00 79.19 86 GLU A C 1
ATOM 734 O O . GLU A 1 86 ? -2.895 11.721 0.395 1.00 79.19 86 GLU A O 1
ATOM 739 N N . SER A 1 87 ? -2.444 11.169 -1.726 1.00 79.50 87 SER A N 1
ATOM 740 C CA . SER A 1 87 ? -2.906 9.784 -1.605 1.00 79.50 87 SER A CA 1
ATOM 741 C C . SER A 1 87 ? -2.156 9.010 -0.512 1.00 79.50 87 SER A C 1
ATOM 743 O O . SER A 1 87 ? -2.742 8.188 0.191 1.00 79.50 87 SER A O 1
ATOM 745 N N . LEU A 1 88 ? -0.872 9.295 -0.302 1.00 84.06 88 LEU A N 1
ATOM 746 C CA . LEU A 1 88 ? -0.046 8.617 0.695 1.00 84.06 88 LEU A CA 1
ATOM 747 C C . LEU A 1 88 ? -0.356 9.070 2.130 1.00 84.06 88 LEU A C 1
ATOM 749 O O . LEU A 1 88 ? -0.080 8.326 3.074 1.00 84.06 88 LEU A O 1
ATOM 753 N N . LEU A 1 89 ? -0.981 10.239 2.317 1.00 88.81 89 LEU A N 1
ATOM 754 C CA . LEU A 1 89 ? -1.411 10.706 3.640 1.00 88.81 89 LEU A CA 1
ATOM 755 C C . LEU A 1 89 ? -2.452 9.757 4.237 1.00 88.81 89 LEU A C 1
ATOM 757 O O . LEU A 1 89 ? -2.374 9.394 5.412 1.00 88.81 89 LEU A O 1
ATOM 761 N N . TYR A 1 90 ? -3.394 9.297 3.414 1.00 90.00 90 TYR A N 1
ATOM 762 C CA . TYR A 1 90 ? -4.468 8.408 3.852 1.00 90.00 90 TYR A CA 1
ATOM 763 C C . TYR A 1 90 ? -3.950 7.034 4.280 1.00 90.00 90 TYR A C 1
ATOM 765 O O . TYR A 1 90 ? -4.464 6.470 5.244 1.00 90.00 90 TYR A O 1
ATOM 773 N N . TRP A 1 91 ? -2.884 6.528 3.654 1.00 92.12 91 TRP A N 1
ATOM 774 C CA . TRP A 1 91 ? -2.192 5.324 4.125 1.00 92.12 91 TRP A CA 1
ATOM 775 C C . TRP A 1 91 ? -1.646 5.487 5.546 1.00 92.12 91 TRP A C 1
ATOM 777 O O . TRP A 1 91 ? -1.813 4.594 6.376 1.00 92.12 91 TRP A O 1
ATOM 787 N N . ILE A 1 92 ? -1.041 6.637 5.861 1.00 91.88 92 ILE A N 1
ATOM 788 C CA . ILE A 1 92 ? -0.522 6.916 7.208 1.00 91.88 92 ILE A CA 1
ATOM 789 C C . ILE A 1 92 ? -1.666 6.990 8.214 1.00 91.88 92 ILE A C 1
ATOM 791 O O . ILE A 1 92 ? -1.595 6.343 9.259 1.00 91.88 92 ILE A O 1
ATOM 795 N N . GLY A 1 93 ? -2.715 7.754 7.898 1.00 92.88 93 GLY A N 1
ATOM 796 C CA . GLY A 1 93 ? -3.882 7.902 8.764 1.00 92.88 93 GLY A CA 1
ATOM 797 C C . GLY A 1 93 ? -4.516 6.551 9.094 1.00 92.88 93 GLY A C 1
ATOM 798 O O . GLY A 1 93 ? -4.663 6.206 10.268 1.00 92.88 93 GLY A O 1
ATOM 799 N N . VAL A 1 94 ? -4.786 5.738 8.067 1.00 94.94 94 VAL A N 1
ATOM 800 C CA . VAL A 1 94 ? -5.341 4.388 8.228 1.00 94.94 94 VAL A CA 1
ATOM 801 C C . VAL A 1 94 ? -4.421 3.516 9.078 1.00 94.94 94 VAL A C 1
ATOM 803 O O . VAL A 1 94 ? -4.881 2.942 10.067 1.00 94.94 94 VAL A O 1
ATOM 806 N N . ASN A 1 95 ? -3.129 3.435 8.750 1.00 95.19 95 ASN A N 1
ATOM 807 C CA . ASN A 1 95 ? -2.186 2.583 9.474 1.00 95.19 95 ASN A CA 1
ATOM 808 C C . ASN A 1 95 ? -2.097 2.971 10.955 1.00 95.19 95 ASN A C 1
ATOM 810 O O . ASN A 1 95 ? -2.287 2.119 11.822 1.00 95.19 95 ASN A O 1
ATOM 814 N N . VAL A 1 96 ? -1.901 4.255 11.269 1.00 94.25 96 VAL A N 1
ATOM 815 C CA . VAL A 1 96 ? -1.815 4.732 12.660 1.00 94.25 96 VAL A CA 1
ATOM 816 C C . VAL A 1 96 ? -3.118 4.454 13.416 1.00 94.25 96 VAL A C 1
ATOM 818 O O . VAL A 1 96 ? -3.076 3.980 14.555 1.00 94.25 96 VAL A O 1
ATOM 821 N N . SER A 1 97 ? -4.280 4.679 12.794 1.00 94.50 97 SER A N 1
ATOM 822 C CA . SER A 1 97 ? -5.581 4.369 13.399 1.00 94.50 97 SER A CA 1
ATOM 823 C C . SER A 1 97 ? -5.752 2.883 13.703 1.00 94.50 97 SER A C 1
ATOM 825 O O . SER A 1 97 ? -6.299 2.535 14.752 1.00 94.50 97 SER A O 1
ATOM 827 N N . ARG A 1 98 ? -5.307 1.996 12.806 1.00 95.12 98 ARG A N 1
ATOM 828 C CA . ARG A 1 98 ? -5.412 0.543 12.991 1.00 95.12 98 ARG A CA 1
ATOM 829 C C . ARG A 1 98 ? -4.451 0.029 14.056 1.00 95.12 98 ARG A C 1
ATOM 831 O O . ARG A 1 98 ? -4.898 -0.677 14.961 1.00 95.12 98 ARG A O 1
ATOM 838 N N . ILE A 1 99 ? -3.194 0.476 14.037 1.00 95.38 99 ILE A N 1
ATOM 839 C CA . ILE A 1 99 ? -2.198 0.087 15.0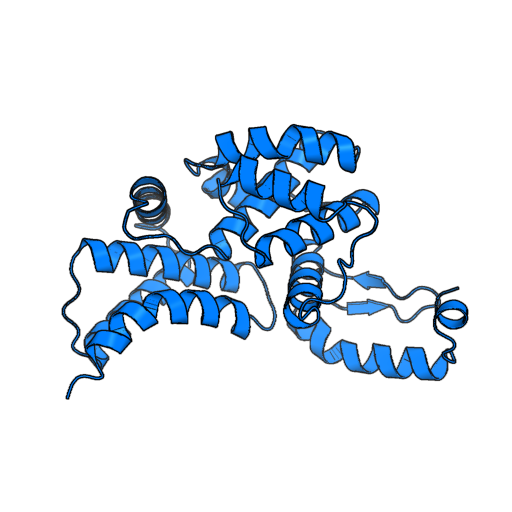42 1.00 95.38 99 ILE A CA 1
ATOM 840 C C . ILE A 1 99 ? -2.647 0.531 16.440 1.00 95.38 99 ILE A C 1
ATOM 842 O O . ILE A 1 99 ? -2.605 -0.258 17.381 1.00 95.38 99 ILE A O 1
ATOM 846 N N . ARG A 1 100 ? -3.166 1.759 16.596 1.00 93.06 100 ARG A N 1
ATOM 847 C CA . ARG A 1 100 ? -3.679 2.244 17.895 1.00 93.06 100 ARG A CA 1
ATOM 848 C C . ARG A 1 100 ? -4.880 1.459 18.421 1.00 93.06 100 ARG A C 1
ATOM 850 O O . ARG A 1 100 ? -5.132 1.480 19.623 1.00 93.06 100 ARG A O 1
ATOM 857 N N . LYS A 1 101 ? -5.612 0.773 17.543 1.00 91.25 101 LYS A N 1
ATOM 858 C CA . LYS A 1 101 ? -6.699 -0.150 17.903 1.00 91.25 101 LYS A CA 1
ATOM 859 C C . LYS A 1 101 ? -6.204 -1.580 18.167 1.00 91.25 101 LYS A C 1
ATOM 861 O O . LYS A 1 101 ? -7.022 -2.450 18.444 1.00 91.25 101 LYS A O 1
ATOM 866 N N . GLY A 1 102 ? -4.892 -1.818 18.110 1.00 92.94 102 GLY A N 1
ATOM 867 C CA . GLY A 1 102 ? -4.265 -3.116 18.361 1.00 92.94 102 GLY A CA 1
ATOM 868 C C . GLY A 1 102 ? -4.215 -4.042 17.146 1.00 92.94 102 GLY A C 1
ATOM 869 O O . GLY A 1 102 ? -3.917 -5.221 17.313 1.00 92.94 102 GLY A O 1
ATOM 870 N N . PHE A 1 103 ? -4.504 -3.541 15.940 1.00 94.44 103 PHE A N 1
ATOM 871 C CA . PHE A 1 103 ? -4.445 -4.334 14.711 1.00 94.44 103 PHE A CA 1
ATOM 872 C C . PHE A 1 103 ? -3.120 -4.106 13.985 1.00 94.44 103 PHE A C 1
ATOM 874 O O . PHE A 1 103 ? -2.858 -2.997 13.510 1.00 94.44 103 PHE A O 1
ATOM 881 N N . THR A 1 104 ? -2.308 -5.157 13.881 1.00 95.44 104 THR A N 1
ATOM 882 C CA . THR A 1 104 ? -0.978 -5.112 13.266 1.00 95.44 104 THR A CA 1
ATOM 883 C C . THR A 1 104 ? -0.904 -5.934 11.984 1.00 95.44 104 THR A C 1
ATOM 885 O O . THR A 1 104 ? -1.656 -6.891 11.787 1.00 95.44 104 THR A O 1
ATOM 888 N N . ILE A 1 105 ? 0.010 -5.548 11.096 1.00 96.19 105 ILE A N 1
ATOM 889 C CA . ILE A 1 105 ? 0.327 -6.309 9.891 1.00 96.19 105 ILE A CA 1
ATOM 890 C C . ILE A 1 105 ? 1.066 -7.594 10.267 1.00 96.19 105 ILE A C 1
ATOM 892 O O . ILE A 1 105 ? 2.040 -7.585 11.018 1.00 96.19 105 ILE A O 1
ATOM 896 N N . ALA A 1 106 ? 0.610 -8.713 9.706 1.00 93.19 106 ALA A N 1
ATOM 897 C CA . ALA A 1 106 ? 1.326 -9.972 9.802 1.00 93.19 106 ALA A CA 1
ATOM 898 C C . ALA A 1 106 ? 2.606 -9.926 8.957 1.00 93.19 106 ALA A C 1
ATOM 900 O O . ALA A 1 106 ? 2.616 -9.395 7.846 1.00 93.19 106 ALA A O 1
ATOM 901 N N . ARG A 1 107 ? 3.677 -10.541 9.463 1.00 89.88 107 ARG A N 1
ATOM 902 C CA . ARG A 1 107 ? 4.943 -10.641 8.735 1.00 89.88 107 ARG A CA 1
ATOM 903 C C . ARG A 1 107 ? 4.747 -11.296 7.368 1.00 89.88 107 ARG A C 1
ATOM 905 O O . ARG A 1 107 ? 4.217 -12.403 7.276 1.00 89.88 107 ARG A O 1
ATOM 912 N N . ASP A 1 108 ? 5.288 -10.657 6.339 1.00 90.56 108 ASP A N 1
ATOM 913 C CA . ASP A 1 108 ? 5.307 -11.162 4.971 1.00 90.56 108 ASP A CA 1
ATOM 914 C C . ASP A 1 108 ? 6.749 -11.453 4.530 1.00 90.56 108 ASP A C 1
ATOM 916 O O . ASP A 1 108 ? 7.655 -10.644 4.738 1.00 90.56 108 ASP A O 1
ATOM 920 N N . ARG A 1 109 ? 6.986 -12.603 3.885 1.00 87.81 109 ARG A N 1
ATOM 921 C CA . ARG A 1 109 ? 8.310 -12.946 3.332 1.00 87.81 109 ARG A CA 1
ATOM 922 C C . ARG A 1 109 ? 8.760 -11.925 2.286 1.00 87.81 109 ARG A C 1
ATOM 924 O O . ARG A 1 109 ? 9.960 -11.692 2.134 1.00 87.81 109 ARG A O 1
ATOM 931 N N . PHE A 1 110 ? 7.814 -11.311 1.580 1.00 86.00 110 PHE A N 1
ATOM 932 C CA . PHE A 1 110 ? 8.090 -10.272 0.601 1.00 86.00 110 PHE A CA 1
ATOM 933 C C . PHE A 1 110 ? 8.777 -9.051 1.228 1.00 86.00 110 PHE A C 1
ATOM 935 O O . PHE A 1 110 ? 9.581 -8.389 0.567 1.00 86.00 110 PHE A O 1
ATOM 942 N N . PHE A 1 111 ? 8.554 -8.798 2.524 1.00 90.56 111 PHE A N 1
ATOM 943 C CA . PHE A 1 111 ? 9.239 -7.720 3.229 1.00 90.56 111 PHE A CA 1
ATOM 944 C C . PHE A 1 111 ? 10.748 -7.941 3.267 1.00 90.56 111 PHE A C 1
ATOM 946 O O . PHE A 1 111 ? 11.511 -7.026 2.982 1.00 90.56 111 PHE A O 1
ATOM 953 N N . ASP A 1 112 ? 11.190 -9.159 3.567 1.00 87.75 112 ASP A N 1
ATOM 954 C CA . ASP A 1 112 ? 12.616 -9.456 3.704 1.00 87.75 112 ASP A CA 1
ATOM 955 C C . ASP A 1 112 ? 13.318 -9.603 2.342 1.00 87.75 112 ASP A C 1
ATOM 957 O O . ASP A 1 112 ? 14.484 -9.244 2.212 1.00 87.75 112 ASP A O 1
ATOM 961 N N . VAL A 1 113 ? 12.619 -10.117 1.323 1.00 85.75 113 VAL A N 1
ATOM 962 C CA . VAL A 1 113 ? 13.217 -10.426 0.007 1.00 85.75 113 VAL A CA 1
ATOM 963 C C . VAL A 1 113 ? 13.227 -9.228 -0.943 1.00 85.75 113 VAL A C 1
ATOM 965 O O . VAL A 1 113 ? 14.093 -9.156 -1.808 1.00 85.75 113 VAL A O 1
ATOM 968 N N . PHE A 1 114 ? 12.274 -8.304 -0.805 1.00 87.44 114 PHE A N 1
ATOM 969 C CA . PHE A 1 114 ? 12.120 -7.181 -1.727 1.00 87.44 114 PHE A CA 1
ATOM 970 C C . PHE A 1 114 ? 12.177 -5.840 -1.000 1.00 87.44 114 PHE A C 1
ATOM 972 O O . PHE A 1 114 ? 13.078 -5.041 -1.256 1.00 87.44 114 PHE A O 1
ATOM 979 N N . VAL A 1 115 ? 11.268 -5.607 -0.049 1.00 91.88 115 VAL A N 1
ATOM 980 C CA . VAL A 1 115 ? 11.110 -4.288 0.587 1.00 91.88 115 VAL A CA 1
ATOM 981 C C . VAL A 1 115 ? 12.376 -3.853 1.319 1.00 91.88 115 VAL A C 1
ATOM 983 O O . VAL A 1 115 ? 12.926 -2.801 1.014 1.00 91.88 115 VAL A O 1
ATOM 986 N N . LYS A 1 116 ? 12.886 -4.679 2.236 1.00 91.44 116 LYS A N 1
ATOM 987 C CA . LYS A 1 116 ? 14.048 -4.339 3.070 1.00 91.44 116 LYS A CA 1
ATOM 988 C C . LYS A 1 116 ? 15.352 -4.254 2.279 1.00 91.44 116 LYS A C 1
ATOM 990 O O . LYS A 1 116 ? 16.308 -3.637 2.730 1.00 91.44 116 LYS A O 1
ATOM 995 N N . THR A 1 117 ? 15.387 -4.844 1.085 1.00 90.56 117 THR A N 1
ATOM 996 C CA . THR A 1 117 ? 16.527 -4.745 0.162 1.00 90.56 117 THR A CA 1
ATOM 997 C C . THR A 1 117 ? 16.449 -3.532 -0.766 1.00 90.56 117 THR A C 1
ATOM 999 O O . THR A 1 117 ? 17.415 -3.243 -1.472 1.00 90.56 117 THR A O 1
ATOM 1002 N N . HIS A 1 118 ? 15.320 -2.816 -0.777 1.00 90.69 118 HIS A N 1
ATOM 1003 C CA . HIS A 1 118 ? 15.138 -1.657 -1.636 1.00 90.69 118 HIS A CA 1
ATOM 1004 C C . HIS A 1 118 ? 16.103 -0.525 -1.223 1.00 90.69 118 HIS A C 1
ATOM 1006 O O . HIS A 1 118 ? 16.165 -0.185 -0.040 1.00 90.69 118 HIS A O 1
ATOM 1012 N N . PRO A 1 119 ? 16.810 0.139 -2.162 1.00 89.00 119 PRO A N 1
ATOM 1013 C CA . PRO A 1 119 ? 17.829 1.147 -1.841 1.00 89.00 119 PRO A CA 1
ATOM 1014 C C . PRO A 1 119 ? 17.327 2.327 -1.000 1.00 89.00 119 PRO A C 1
ATOM 1016 O O . PRO A 1 119 ? 18.091 2.945 -0.266 1.00 89.00 119 PRO A O 1
ATOM 1019 N N . LEU A 1 120 ? 16.041 2.654 -1.134 1.00 87.69 120 LEU A N 1
ATOM 1020 C CA . LEU A 1 120 ? 15.387 3.740 -0.398 1.00 87.69 120 LEU A CA 1
ATOM 1021 C C . LEU A 1 120 ? 14.808 3.312 0.960 1.00 87.69 120 LEU A C 1
ATOM 1023 O O . LEU A 1 120 ? 14.432 4.176 1.748 1.00 87.69 120 LEU A O 1
ATOM 1027 N N . PHE A 1 121 ? 14.738 2.008 1.249 1.00 91.56 121 PHE A N 1
ATOM 1028 C CA . PHE A 1 121 ? 14.045 1.513 2.436 1.00 91.56 121 PHE A CA 1
ATOM 1029 C C . PHE A 1 121 ? 14.719 1.954 3.732 1.00 91.56 121 PHE A C 1
ATOM 1031 O O . PHE A 1 121 ? 14.029 2.396 4.637 1.00 91.56 121 PHE A O 1
ATOM 1038 N N . GLU A 1 122 ? 16.047 1.887 3.843 1.00 92.19 122 GLU A N 1
ATOM 1039 C CA . GLU A 1 122 ? 16.705 2.231 5.113 1.00 92.19 122 GLU A CA 1
ATOM 1040 C C . GLU A 1 122 ? 16.578 3.708 5.482 1.00 92.19 122 GLU A C 1
ATOM 1042 O O . GLU A 1 122 ? 16.454 4.042 6.660 1.00 92.19 122 GLU A O 1
ATOM 1047 N N . GLN A 1 123 ? 16.593 4.599 4.488 1.00 88.56 123 GLN A N 1
ATOM 1048 C CA . GLN A 1 123 ? 16.345 6.014 4.744 1.00 88.56 123 GLN A CA 1
ATOM 1049 C C . GLN A 1 123 ? 14.894 6.214 5.188 1.00 88.56 123 GLN A C 1
ATOM 1051 O O . GLN A 1 123 ? 14.657 6.744 6.270 1.00 88.56 123 GLN A O 1
ATOM 1056 N N . PHE A 1 124 ? 13.949 5.665 4.420 1.00 89.31 124 PHE A N 1
ATOM 1057 C CA . PHE A 1 124 ? 12.532 5.681 4.761 1.00 89.31 124 PHE A CA 1
ATOM 1058 C C . PHE A 1 124 ? 12.274 5.157 6.179 1.00 89.31 124 PHE A C 1
ATOM 1060 O O . PHE A 1 124 ? 11.649 5.820 7.000 1.00 89.31 124 PHE A O 1
ATOM 1067 N N . ARG A 1 125 ? 12.820 3.986 6.506 1.00 92.88 125 ARG A N 1
ATOM 1068 C CA . ARG A 1 125 ? 12.691 3.344 7.809 1.00 92.88 125 ARG A CA 1
ATOM 1069 C C . ARG A 1 125 ? 13.130 4.275 8.930 1.00 92.88 125 ARG A C 1
ATOM 1071 O O . ARG A 1 125 ? 12.382 4.429 9.889 1.00 92.88 125 ARG A O 1
ATOM 1078 N N . LYS A 1 126 ? 14.296 4.919 8.817 1.00 90.38 126 LYS A N 1
ATOM 1079 C CA . LYS A 1 126 ? 14.787 5.867 9.834 1.00 90.38 126 LYS A CA 1
ATOM 1080 C C . LYS A 1 126 ? 13.834 7.042 10.041 1.00 90.38 126 LYS A C 1
ATOM 1082 O O . LYS A 1 126 ? 13.613 7.433 11.186 1.00 90.38 126 LYS A O 1
ATOM 1087 N N . ASP A 1 127 ? 13.263 7.565 8.961 1.00 86.75 127 ASP A N 1
ATOM 1088 C CA . ASP A 1 127 ? 12.382 8.733 9.011 1.00 86.75 127 ASP A CA 1
ATOM 1089 C C . ASP A 1 127 ? 11.013 8.405 9.629 1.00 86.75 127 ASP A C 1
ATOM 1091 O O . ASP A 1 127 ? 10.447 9.218 10.364 1.00 86.75 127 ASP A O 1
ATOM 1095 N N . ILE A 1 128 ? 10.498 7.194 9.391 1.00 87.50 128 ILE A N 1
ATOM 1096 C CA . ILE A 1 128 ? 9.192 6.750 9.903 1.00 87.50 128 ILE A CA 1
ATOM 1097 C C . ILE A 1 128 ? 9.273 6.184 11.324 1.00 87.50 128 ILE A C 1
ATOM 1099 O O . ILE A 1 128 ? 8.341 6.374 12.111 1.00 87.50 128 ILE A O 1
ATOM 1103 N N . TYR A 1 129 ? 10.367 5.494 11.666 1.00 90.69 129 TYR A N 1
ATOM 1104 C CA . TYR A 1 129 ? 10.472 4.675 12.877 1.00 90.69 129 TYR A CA 1
ATOM 1105 C C . TYR A 1 129 ? 10.110 5.438 14.149 1.00 90.69 129 TYR A C 1
ATOM 1107 O O . TYR A 1 129 ? 9.212 5.029 14.887 1.00 90.69 129 TYR A O 1
ATOM 1115 N N . THR A 1 130 ? 10.778 6.569 14.390 1.00 85.00 130 THR A N 1
ATOM 1116 C CA . THR A 1 130 ? 10.575 7.375 15.600 1.00 85.00 130 THR A CA 1
ATOM 1117 C C . THR A 1 130 ? 9.124 7.823 15.722 1.00 85.00 130 THR A C 1
ATOM 1119 O O . THR A 1 130 ? 8.526 7.688 16.788 1.00 85.00 130 THR A O 1
ATOM 1122 N N . LEU A 1 131 ? 8.519 8.273 14.620 1.00 81.19 131 LEU A N 1
ATOM 1123 C CA . LEU A 1 131 ? 7.153 8.777 14.664 1.00 81.19 131 LEU A CA 1
ATOM 1124 C C . LEU A 1 131 ? 6.142 7.662 14.929 1.00 81.19 131 LEU A C 1
ATOM 1126 O O . LEU A 1 131 ? 5.272 7.811 15.785 1.00 81.19 131 LEU A O 1
ATOM 1130 N N . TYR A 1 132 ? 6.242 6.536 14.221 1.00 88.25 132 TYR A N 1
ATOM 1131 C CA . TYR A 1 132 ? 5.336 5.414 14.464 1.00 88.25 132 TYR A CA 1
ATOM 1132 C C . TYR A 1 132 ? 5.472 4.907 15.899 1.00 88.25 132 TYR A C 1
ATOM 1134 O O . TYR A 1 132 ? 4.459 4.617 16.543 1.00 88.25 132 TYR A O 1
ATOM 1142 N N . LYS A 1 133 ? 6.696 4.868 16.435 1.00 88.50 133 LYS A N 1
ATOM 1143 C CA . LYS A 1 133 ? 6.943 4.494 17.827 1.00 88.50 133 LYS A CA 1
ATOM 1144 C C . LYS A 1 133 ? 6.233 5.434 18.805 1.00 88.50 133 LYS A C 1
ATOM 1146 O O . LYS A 1 133 ? 5.559 4.953 19.718 1.00 88.50 133 LYS A O 1
ATOM 1151 N N . GLU A 1 134 ? 6.335 6.744 18.589 1.00 86.25 134 GLU A N 1
ATOM 1152 C CA . GLU A 1 134 ? 5.684 7.774 19.410 1.00 86.25 134 GLU A CA 1
ATOM 1153 C C . GLU A 1 134 ? 4.152 7.718 19.323 1.00 86.25 134 GLU A C 1
ATOM 1155 O O . GLU A 1 134 ? 3.469 7.763 20.348 1.00 86.25 134 GLU A O 1
ATOM 1160 N N . LEU A 1 135 ? 3.600 7.581 18.114 1.00 86.31 135 LEU A N 1
ATOM 1161 C CA . LEU A 1 135 ? 2.155 7.646 17.875 1.00 86.31 135 LEU A CA 1
ATOM 1162 C C . LEU A 1 135 ? 1.402 6.383 18.302 1.00 86.31 135 LEU A C 1
ATOM 1164 O O . LEU A 1 135 ? 0.220 6.461 18.646 1.00 86.31 135 LEU A O 1
ATOM 1168 N N . THR A 1 136 ? 2.048 5.216 18.251 1.00 88.44 136 THR A N 1
ATOM 1169 C CA . THR A 1 136 ? 1.333 3.933 18.334 1.00 88.44 136 THR A CA 1
ATOM 1170 C C . THR A 1 136 ? 1.709 3.059 19.525 1.00 88.44 136 THR A C 1
ATOM 1172 O O . THR A 1 136 ? 0.929 2.179 19.883 1.00 88.44 136 THR A O 1
ATOM 1175 N N . LYS A 1 137 ? 2.864 3.291 20.168 1.00 86.56 137 LYS A N 1
ATOM 1176 C CA . LYS A 1 137 ? 3.392 2.450 21.264 1.00 86.56 137 LYS A CA 1
ATOM 1177 C C . LYS A 1 137 ? 3.520 0.954 20.913 1.00 86.56 137 LYS A C 1
ATOM 1179 O O . LYS A 1 137 ? 3.537 0.111 21.808 1.00 86.56 137 LYS A O 1
ATOM 1184 N N . ILE A 1 138 ? 3.624 0.619 19.628 1.00 92.12 138 ILE A N 1
ATOM 1185 C CA . ILE A 1 138 ? 3.832 -0.748 19.137 1.00 92.12 138 ILE A CA 1
ATOM 1186 C C . ILE A 1 138 ? 5.234 -1.273 19.523 1.00 92.12 138 ILE A C 1
ATOM 1188 O O . ILE A 1 138 ? 6.169 -0.494 19.748 1.00 92.12 138 ILE A O 1
ATOM 1192 N N . ASN A 1 139 ? 5.401 -2.595 19.637 1.00 92.44 139 ASN A N 1
ATOM 1193 C CA . ASN A 1 139 ? 6.714 -3.210 19.873 1.00 92.44 139 ASN A CA 1
ATOM 1194 C C . ASN A 1 139 ? 7.614 -3.118 18.625 1.00 92.44 139 ASN A C 1
ATOM 1196 O O . ASN A 1 139 ? 7.120 -2.947 17.516 1.00 92.44 139 ASN A O 1
ATOM 1200 N N . ASP A 1 140 ? 8.933 -3.231 18.807 1.00 91.19 140 ASP A N 1
ATOM 1201 C CA . ASP A 1 140 ? 9.899 -3.000 17.719 1.00 91.19 140 ASP A CA 1
ATOM 1202 C C . ASP A 1 140 ? 9.795 -4.035 16.598 1.00 91.19 140 ASP A C 1
ATOM 1204 O O . ASP A 1 140 ? 9.988 -3.702 15.437 1.00 91.19 140 ASP A O 1
ATOM 1208 N N . ARG A 1 141 ? 9.458 -5.288 16.922 1.00 88.88 141 ARG A N 1
ATOM 1209 C CA . ARG A 1 141 ? 9.333 -6.340 15.911 1.00 88.88 141 ARG A CA 1
ATOM 1210 C C . ARG A 1 141 ? 8.175 -6.045 14.961 1.00 88.88 141 ARG A C 1
ATOM 1212 O O . ARG A 1 141 ? 8.377 -6.076 13.753 1.00 88.88 141 ARG A O 1
ATOM 1219 N N . ASP A 1 142 ? 6.995 -5.768 15.503 1.00 93.25 142 ASP A N 1
ATOM 1220 C CA . ASP A 1 142 ? 5.817 -5.482 14.685 1.00 93.25 142 ASP A CA 1
ATOM 1221 C C . ASP A 1 142 ? 5.970 -4.126 13.979 1.00 93.25 142 ASP A C 1
ATOM 1223 O O . ASP A 1 142 ? 5.530 -3.976 12.845 1.00 93.25 142 ASP A O 1
ATOM 1227 N N . LEU A 1 143 ? 6.670 -3.161 14.592 1.00 94.25 143 LEU A N 1
ATOM 1228 C CA . LEU A 1 143 ? 6.989 -1.877 13.964 1.00 94.25 143 LEU A CA 1
ATOM 1229 C C . LEU A 1 143 ? 7.755 -2.039 12.644 1.00 94.25 143 LEU A C 1
ATOM 1231 O O . LEU A 1 143 ? 7.465 -1.339 11.679 1.00 94.25 143 LEU A O 1
ATOM 1235 N N . GLU A 1 144 ? 8.722 -2.955 12.584 1.00 94.44 144 GLU A N 1
ATOM 1236 C CA . GLU A 1 144 ? 9.479 -3.209 11.353 1.00 94.44 144 GLU A CA 1
ATOM 1237 C C . GLU A 1 144 ? 8.588 -3.718 10.217 1.00 94.44 144 GLU A C 1
ATOM 1239 O O . GLU A 1 144 ? 8.743 -3.300 9.068 1.00 94.44 144 GLU A O 1
ATOM 1244 N N . ASP A 1 145 ? 7.643 -4.601 10.534 1.00 95.62 145 ASP A N 1
ATOM 1245 C CA . ASP A 1 145 ? 6.715 -5.150 9.547 1.00 95.62 145 ASP A CA 1
ATOM 1246 C C . ASP A 1 145 ? 5.674 -4.088 9.121 1.00 95.62 145 ASP A C 1
ATOM 1248 O O . ASP A 1 145 ? 5.325 -4.004 7.944 1.00 95.62 145 ASP A O 1
ATOM 1252 N N . GLU A 1 146 ? 5.268 -3.190 10.027 1.00 96.00 146 GLU A N 1
ATOM 1253 C CA . GLU A 1 146 ? 4.430 -2.019 9.720 1.00 96.00 146 GLU A CA 1
ATOM 1254 C C . GLU A 1 146 ? 5.116 -1.018 8.779 1.00 96.00 146 GLU A C 1
ATOM 1256 O O . GLU A 1 146 ? 4.510 -0.532 7.820 1.00 96.00 146 GLU A O 1
ATOM 1261 N N . ILE A 1 147 ? 6.395 -0.719 9.025 1.00 94.69 147 ILE A N 1
ATOM 1262 C CA . ILE A 1 147 ? 7.189 0.172 8.170 1.00 94.69 147 ILE A CA 1
ATOM 1263 C C . ILE A 1 147 ? 7.398 -0.467 6.795 1.00 94.69 147 ILE A C 1
ATOM 1265 O O . ILE A 1 147 ? 7.260 0.214 5.778 1.00 94.69 147 ILE A O 1
ATOM 1269 N N . ALA A 1 148 ? 7.691 -1.770 6.742 1.00 95.69 148 ALA A N 1
ATOM 1270 C CA . ALA A 1 148 ? 7.825 -2.495 5.482 1.00 95.69 148 ALA A CA 1
ATOM 1271 C C . ALA A 1 148 ? 6.518 -2.487 4.676 1.00 95.69 148 ALA A C 1
ATOM 1273 O O . ALA A 1 148 ? 6.540 -2.237 3.470 1.00 95.69 148 ALA A O 1
ATOM 1274 N N . PHE A 1 149 ? 5.377 -2.685 5.335 1.00 95.69 149 PHE A N 1
ATOM 1275 C CA . PHE A 1 149 ? 4.071 -2.588 4.693 1.00 95.69 149 PHE A CA 1
ATOM 1276 C C . PHE A 1 149 ? 3.786 -1.184 4.147 1.00 95.69 149 PHE A C 1
ATOM 1278 O O . PHE A 1 149 ? 3.381 -1.048 2.992 1.00 95.69 149 PHE A O 1
ATOM 1285 N N . LEU A 1 150 ? 4.033 -0.133 4.938 1.00 93.12 150 LEU A N 1
ATOM 1286 C CA . LEU A 1 150 ? 3.841 1.248 4.489 1.00 93.12 150 LEU A CA 1
ATOM 1287 C C . LEU A 1 150 ? 4.734 1.570 3.284 1.00 93.12 150 LEU A C 1
ATOM 1289 O O . LEU A 1 150 ? 4.263 2.149 2.307 1.00 93.12 150 LEU A O 1
ATOM 1293 N N . PHE A 1 151 ? 6.002 1.151 3.324 1.00 92.31 151 PHE A N 1
ATOM 1294 C CA . PHE A 1 151 ? 6.917 1.327 2.201 1.00 92.31 151 PHE A CA 1
ATOM 1295 C C . PHE A 1 151 ? 6.419 0.609 0.944 1.00 92.31 151 PHE A C 1
ATOM 1297 O O . PHE A 1 151 ? 6.442 1.189 -0.140 1.00 92.31 151 PHE A O 1
ATOM 1304 N N . LEU A 1 152 ? 5.932 -0.630 1.088 1.00 92.06 152 LEU A N 1
ATOM 1305 C CA . LEU A 1 152 ? 5.366 -1.402 -0.016 1.00 92.06 152 LEU A CA 1
ATOM 1306 C C . LEU A 1 152 ? 4.158 -0.696 -0.638 1.00 92.06 152 LEU A C 1
ATOM 1308 O O . LEU A 1 152 ? 4.083 -0.594 -1.862 1.00 92.06 152 LEU A O 1
ATOM 1312 N N . ALA A 1 153 ? 3.237 -0.179 0.179 1.00 89.81 153 ALA A N 1
ATOM 1313 C CA . ALA A 1 153 ? 2.120 0.617 -0.317 1.00 89.81 153 ALA A CA 1
ATOM 1314 C C . ALA A 1 153 ? 2.635 1.836 -1.100 1.00 89.81 153 ALA A C 1
ATOM 1316 O O . ALA A 1 153 ? 2.204 2.094 -2.220 1.00 89.81 153 ALA A O 1
ATOM 1317 N N . PHE A 1 154 ? 3.630 2.540 -0.569 1.00 87.69 154 PHE A N 1
ATOM 1318 C CA . PHE A 1 154 ? 4.165 3.742 -1.201 1.00 87.69 154 PHE A CA 1
ATOM 1319 C C . PHE A 1 154 ? 4.806 3.475 -2.557 1.00 87.69 154 PHE A C 1
ATOM 1321 O O . PHE A 1 154 ? 4.447 4.145 -3.523 1.00 87.69 154 PHE A O 1
ATOM 1328 N N . ILE A 1 155 ? 5.685 2.481 -2.678 1.00 86.00 155 ILE A N 1
ATOM 1329 C CA . ILE A 1 155 ? 6.283 2.141 -3.979 1.00 86.00 155 ILE A CA 1
ATOM 1330 C C . ILE A 1 155 ? 5.236 1.615 -4.969 1.00 86.00 155 ILE A C 1
ATOM 1332 O O . ILE A 1 155 ? 5.319 1.924 -6.152 1.00 86.00 155 ILE A O 1
ATOM 1336 N N . SER A 1 156 ? 4.215 0.900 -4.489 1.00 85.31 156 SER A N 1
ATOM 1337 C CA . SER A 1 156 ? 3.130 0.361 -5.323 1.00 85.31 156 SER A CA 1
ATOM 1338 C C . SER A 1 156 ? 2.255 1.458 -5.938 1.00 85.31 156 SER A C 1
ATOM 1340 O O . SER A 1 156 ? 1.734 1.291 -7.039 1.00 85.31 156 SER A O 1
ATOM 1342 N N . PHE A 1 157 ? 2.107 2.591 -5.244 1.00 80.56 157 PHE A N 1
ATOM 1343 C CA . PHE A 1 157 ? 1.240 3.699 -5.657 1.00 80.56 157 PHE A CA 1
ATOM 1344 C C . PHE A 1 157 ? 1.996 4.965 -6.092 1.00 80.56 157 PHE A C 1
ATOM 1346 O O . PHE A 1 157 ? 1.365 5.966 -6.434 1.00 80.56 157 PHE A O 1
ATOM 1353 N N . SER A 1 158 ? 3.331 4.926 -6.127 1.00 79.69 158 SER A N 1
ATOM 1354 C CA . SER A 1 158 ? 4.171 6.044 -6.568 1.00 79.69 158 SER A CA 1
ATOM 1355 C C . SER A 1 158 ? 4.579 5.917 -8.032 1.00 79.69 158 SER A C 1
ATOM 1357 O O . SER A 1 158 ? 5.006 4.857 -8.487 1.00 79.69 158 SER A O 1
ATOM 1359 N N . TYR A 1 159 ? 4.543 7.042 -8.747 1.00 81.81 159 TYR A N 1
ATOM 1360 C CA . TYR A 1 159 ? 5.139 7.158 -10.075 1.00 81.81 159 TYR A CA 1
ATOM 1361 C C . TYR A 1 159 ? 6.660 7.352 -9.981 1.00 81.81 159 TYR A C 1
ATOM 1363 O O . TYR A 1 159 ? 7.144 8.283 -9.321 1.00 81.81 159 TYR A O 1
ATOM 1371 N N . LEU A 1 160 ? 7.399 6.490 -10.679 1.00 84.19 160 LEU A N 1
ATOM 1372 C CA . LEU A 1 160 ? 8.841 6.597 -10.864 1.00 84.19 160 LEU A CA 1
ATOM 1373 C C . LEU A 1 160 ? 9.141 7.481 -12.067 1.00 84.19 160 LEU A C 1
ATOM 1375 O O . LEU A 1 160 ? 8.769 7.184 -13.207 1.00 84.19 160 LEU A O 1
ATOM 1379 N N . GLU A 1 161 ? 9.836 8.580 -11.804 1.00 82.94 161 GLU A N 1
ATOM 1380 C CA . GLU A 1 161 ? 10.288 9.484 -12.847 1.00 82.94 161 GLU A CA 1
ATOM 1381 C C . GLU A 1 161 ? 11.475 8.895 -13.603 1.00 82.94 161 GLU A C 1
ATOM 1383 O O . GLU A 1 161 ? 12.296 8.174 -13.046 1.00 82.94 161 GLU A O 1
ATOM 1388 N N . LYS A 1 162 ? 11.601 9.277 -14.875 1.00 78.00 162 LYS A N 1
ATOM 1389 C CA . LYS A 1 162 ? 12.663 8.825 -15.781 1.00 78.00 162 LYS A CA 1
ATOM 1390 C C . LYS A 1 162 ? 14.083 9.020 -15.208 1.00 78.00 162 LYS A C 1
ATOM 1392 O O . LYS A 1 162 ? 14.972 8.237 -15.498 1.00 78.00 162 LYS A O 1
ATOM 1397 N N . GLY A 1 163 ? 14.282 10.034 -14.360 1.00 78.19 163 GLY A N 1
ATOM 1398 C CA . GLY A 1 163 ? 15.561 10.308 -13.696 1.00 78.19 163 GLY A CA 1
ATOM 1399 C C . GLY A 1 163 ? 15.857 9.469 -12.443 1.00 78.19 163 GLY A C 1
ATOM 1400 O O . GLY A 1 163 ? 16.970 9.549 -11.924 1.00 78.19 163 GLY A O 1
ATOM 1401 N N . ASP A 1 164 ? 14.913 8.665 -11.938 1.00 83.31 164 ASP A N 1
ATOM 1402 C CA . ASP A 1 164 ? 15.116 7.824 -10.749 1.00 83.31 164 ASP A CA 1
ATOM 1403 C C . ASP A 1 164 ? 15.805 6.495 -11.100 1.00 83.31 164 ASP A C 1
ATOM 1405 O O . ASP A 1 164 ? 15.267 5.392 -10.956 1.00 83.31 164 ASP A O 1
ATOM 1409 N N . GLN A 1 165 ? 17.049 6.602 -11.566 1.00 85.69 165 GLN A N 1
ATOM 1410 C CA . GLN A 1 165 ? 17.817 5.447 -12.025 1.00 85.69 165 GLN A CA 1
ATOM 1411 C C . GLN A 1 165 ? 18.041 4.411 -10.915 1.00 85.69 165 GLN A C 1
ATOM 1413 O O . GLN A 1 165 ? 18.170 3.221 -11.210 1.00 85.69 165 GLN A O 1
ATOM 1418 N N . ARG A 1 166 ? 18.091 4.831 -9.641 1.00 86.38 166 ARG A N 1
ATOM 1419 C CA . ARG A 1 166 ? 18.318 3.920 -8.508 1.00 86.38 166 ARG A CA 1
ATOM 1420 C C . ARG A 1 166 ? 17.132 2.980 -8.318 1.00 86.38 166 ARG A C 1
ATOM 1422 O O . ARG A 1 166 ? 17.345 1.769 -8.274 1.00 86.38 166 ARG A O 1
ATOM 1429 N N . SER A 1 167 ? 15.914 3.517 -8.248 1.00 85.88 167 SER A N 1
ATOM 1430 C CA . SER A 1 167 ? 14.704 2.703 -8.090 1.00 85.88 167 SER A CA 1
ATOM 1431 C C . SER A 1 167 ? 14.437 1.858 -9.336 1.00 85.88 167 SER A C 1
ATOM 1433 O O . SER A 1 167 ? 14.174 0.662 -9.220 1.00 85.88 167 SER A O 1
ATOM 1435 N N . ILE A 1 168 ? 14.599 2.440 -10.533 1.00 88.94 168 ILE A N 1
ATOM 1436 C CA . ILE A 1 168 ? 14.410 1.722 -11.804 1.00 88.94 168 ILE A CA 1
ATOM 1437 C C . ILE A 1 168 ? 15.368 0.527 -11.893 1.00 88.94 168 ILE A C 1
ATOM 1439 O O . ILE A 1 168 ? 14.926 -0.602 -12.101 1.00 88.94 168 ILE A O 1
ATOM 1443 N N . SER A 1 169 ? 16.668 0.741 -11.662 1.00 88.94 169 SER A N 1
ATOM 1444 C CA . SER A 1 169 ? 17.664 -0.339 -11.744 1.00 88.94 169 SER A CA 1
ATOM 1445 C C . SER A 1 169 ? 17.420 -1.421 -10.693 1.00 88.94 169 SER A C 1
ATOM 1447 O O . SER A 1 169 ? 17.621 -2.603 -10.967 1.00 88.94 169 SER A O 1
ATOM 1449 N N . PHE A 1 170 ? 16.982 -1.045 -9.487 1.00 89.44 170 PHE A N 1
ATOM 1450 C CA . PHE A 1 170 ? 16.626 -2.016 -8.455 1.00 89.44 170 PHE A CA 1
ATOM 1451 C C . PHE A 1 170 ? 15.460 -2.904 -8.895 1.00 89.44 170 PHE A C 1
ATOM 1453 O O . PHE A 1 170 ? 15.590 -4.123 -8.843 1.00 89.44 170 PHE A O 1
ATOM 1460 N N . ILE A 1 171 ? 14.362 -2.317 -9.381 1.00 88.75 171 ILE A N 1
ATOM 1461 C CA . ILE A 1 171 ? 13.180 -3.065 -9.838 1.00 88.75 171 ILE A CA 1
ATOM 1462 C C . ILE A 1 171 ? 13.545 -4.011 -10.981 1.00 88.75 171 ILE A C 1
ATOM 1464 O O . ILE A 1 171 ? 13.146 -5.176 -10.980 1.00 88.75 171 ILE A O 1
ATOM 1468 N N . GLN A 1 172 ? 14.350 -3.540 -11.933 1.00 88.06 172 GLN A N 1
ATOM 1469 C CA . GLN A 1 172 ? 14.845 -4.392 -13.006 1.00 88.06 172 GLN A CA 1
ATOM 1470 C C . GLN A 1 172 ? 15.630 -5.573 -12.449 1.00 88.06 172 GLN A C 1
ATOM 1472 O O . GLN A 1 172 ? 15.276 -6.711 -12.736 1.00 88.06 172 GLN A O 1
ATOM 1477 N N . ASN A 1 173 ? 16.638 -5.343 -11.610 1.00 88.06 173 ASN A N 1
ATOM 1478 C CA . ASN A 1 173 ? 17.446 -6.428 -11.052 1.00 88.06 173 ASN A CA 1
ATOM 1479 C C . ASN A 1 173 ? 16.620 -7.397 -10.192 1.00 88.06 173 ASN A C 1
ATOM 1481 O O . ASN A 1 173 ? 16.794 -8.610 -10.302 1.00 88.06 173 ASN A O 1
ATOM 1485 N N . ALA A 1 174 ? 15.693 -6.877 -9.385 1.00 86.88 174 ALA A N 1
ATOM 1486 C CA . ALA A 1 174 ? 14.844 -7.673 -8.503 1.00 86.88 174 ALA A CA 1
ATOM 1487 C C . ALA A 1 174 ? 13.909 -8.613 -9.279 1.00 86.88 174 ALA A C 1
ATOM 1489 O O . ALA A 1 174 ? 13.651 -9.730 -8.831 1.00 86.88 174 ALA A O 1
ATOM 1490 N N . PHE A 1 175 ? 13.425 -8.185 -10.451 1.00 87.06 175 PHE A N 1
ATOM 1491 C CA . PHE A 1 175 ? 12.418 -8.926 -11.212 1.00 87.06 175 PHE A CA 1
ATOM 1492 C C . PHE A 1 175 ? 12.887 -9.482 -12.559 1.00 87.06 175 PHE A C 1
ATOM 1494 O O . PHE A 1 175 ? 12.129 -10.219 -13.179 1.00 87.06 175 PHE A O 1
ATOM 1501 N N . SER A 1 176 ? 14.128 -9.229 -12.993 1.00 77.69 176 SER A N 1
ATOM 1502 C CA . SER A 1 176 ? 14.644 -9.705 -14.296 1.00 77.69 176 SER A CA 1
ATOM 1503 C C . SER A 1 176 ? 14.535 -11.220 -14.479 1.00 77.69 176 SER A C 1
ATOM 1505 O O . SER A 1 176 ? 14.329 -11.688 -15.591 1.00 77.69 176 SER A O 1
ATOM 1507 N N . ASN A 1 177 ? 14.654 -11.984 -13.388 1.00 72.75 177 ASN A N 1
ATOM 1508 C CA . ASN A 1 177 ? 14.569 -13.450 -13.391 1.00 72.75 177 ASN A CA 1
ATOM 1509 C C . ASN A 1 177 ? 13.399 -13.979 -12.549 1.00 72.75 177 ASN A C 1
ATOM 1511 O O . ASN A 1 177 ? 13.358 -15.161 -12.203 1.00 72.75 177 ASN A O 1
ATOM 1515 N N . ALA A 1 178 ? 12.472 -13.108 -12.153 1.00 80.44 178 ALA A N 1
ATOM 1516 C CA . ALA A 1 178 ? 11.357 -13.517 -11.322 1.00 80.44 178 ALA A CA 1
ATOM 1517 C C . ALA A 1 178 ? 10.341 -14.310 -12.154 1.00 80.44 178 ALA A C 1
ATOM 1519 O O . ALA A 1 178 ? 9.864 -13.858 -13.190 1.00 80.44 178 ALA A O 1
ATOM 1520 N N . SER A 1 179 ? 9.962 -15.490 -11.664 1.00 76.62 179 SER A N 1
ATOM 1521 C CA . SER A 1 179 ? 8.923 -16.328 -12.275 1.00 76.62 179 SER A CA 1
ATOM 1522 C C . SER A 1 179 ? 7.498 -15.920 -11.882 1.00 76.62 179 SER A C 1
ATOM 1524 O O . SER A 1 179 ? 6.545 -16.609 -12.255 1.00 76.62 179 SER A O 1
ATOM 1526 N N . ALA A 1 180 ? 7.356 -14.819 -11.136 1.00 83.62 180 ALA A N 1
ATOM 1527 C CA . ALA A 1 180 ? 6.082 -14.310 -10.654 1.00 83.62 180 ALA A CA 1
ATOM 1528 C C . ALA A 1 180 ? 5.179 -13.885 -11.820 1.00 83.62 180 ALA A C 1
ATOM 1530 O O . ALA A 1 180 ? 5.627 -13.250 -12.775 1.00 83.62 180 ALA A O 1
ATOM 1531 N N . ASP A 1 181 ? 3.893 -14.222 -11.738 1.00 87.62 181 ASP A N 1
ATOM 1532 C CA . ASP A 1 181 ? 2.972 -14.033 -12.862 1.00 87.62 181 ASP A CA 1
ATOM 1533 C C . ASP A 1 181 ? 2.774 -12.559 -13.227 1.00 87.62 181 ASP A C 1
ATOM 1535 O O . ASP A 1 181 ? 2.724 -12.232 -14.411 1.00 87.62 181 ASP A O 1
ATOM 1539 N N . PHE A 1 182 ? 2.789 -11.653 -12.244 1.00 87.44 182 PHE A N 1
ATOM 1540 C CA . PHE A 1 182 ? 2.682 -10.214 -12.500 1.00 87.44 182 PHE A CA 1
ATOM 1541 C C . PHE A 1 182 ? 3.827 -9.678 -13.379 1.00 87.44 182 PHE A C 1
ATOM 1543 O O . PHE A 1 182 ? 3.603 -8.790 -14.196 1.00 87.44 182 PHE A O 1
ATOM 1550 N N . VAL A 1 183 ? 5.033 -10.255 -13.288 1.00 90.06 183 VAL A N 1
ATOM 1551 C CA . VAL A 1 183 ? 6.178 -9.882 -14.138 1.00 90.06 183 VAL A CA 1
ATOM 1552 C C . VAL A 1 183 ? 5.931 -10.316 -15.580 1.00 90.06 183 VAL A C 1
ATOM 1554 O O . VAL A 1 183 ? 6.134 -9.535 -16.510 1.00 90.06 183 VAL A O 1
ATOM 1557 N N . LYS A 1 184 ? 5.424 -11.540 -15.773 1.00 90.06 184 LYS A N 1
ATOM 1558 C CA . LYS A 1 184 ? 5.053 -12.048 -17.101 1.00 90.06 184 LYS A CA 1
ATOM 1559 C C . LYS A 1 184 ? 3.964 -11.182 -17.729 1.00 90.06 184 LYS A C 1
ATOM 1561 O O . LYS A 1 184 ? 4.070 -10.843 -18.904 1.00 90.06 184 LYS A O 1
ATOM 1566 N N . TYR A 1 185 ? 2.949 -10.798 -16.951 1.00 89.81 185 TYR A N 1
ATOM 1567 C CA . TYR A 1 185 ? 1.880 -9.916 -17.419 1.00 89.81 185 TYR A CA 1
ATOM 1568 C C . TYR A 1 185 ? 2.401 -8.527 -17.791 1.00 89.81 185 TYR A C 1
ATOM 1570 O O . TYR A 1 185 ? 1.993 -8.002 -18.823 1.00 89.81 185 TYR A O 1
ATOM 1578 N N . THR A 1 186 ? 3.350 -7.963 -17.034 1.00 92.31 186 THR A N 1
ATOM 1579 C CA . THR A 1 186 ? 4.009 -6.699 -17.400 1.00 92.31 186 THR A CA 1
ATOM 1580 C C . THR A 1 186 ? 4.692 -6.778 -18.760 1.00 92.31 186 THR A C 1
ATOM 1582 O O . THR A 1 186 ? 4.470 -5.909 -19.599 1.00 92.31 186 THR A O 1
ATOM 1585 N N . ILE A 1 187 ? 5.501 -7.815 -18.988 1.00 91.38 187 ILE A N 1
ATOM 1586 C CA . ILE A 1 187 ? 6.240 -7.985 -20.247 1.00 91.38 187 ILE A CA 1
ATOM 1587 C C . ILE A 1 187 ? 5.258 -8.158 -21.413 1.00 91.38 187 ILE A C 1
ATOM 1589 O O . ILE A 1 187 ? 5.329 -7.425 -22.392 1.00 91.38 187 ILE A O 1
ATOM 1593 N N . GLN A 1 188 ? 4.265 -9.040 -21.267 1.00 91.94 188 GLN A N 1
ATOM 1594 C CA . GLN A 1 188 ? 3.251 -9.253 -22.304 1.00 91.94 188 GLN A CA 1
ATOM 1595 C C . GLN A 1 188 ? 2.433 -7.994 -22.609 1.00 91.94 188 GLN A C 1
ATOM 1597 O O . GLN A 1 188 ? 2.049 -7.772 -23.757 1.00 91.94 188 GLN A O 1
ATOM 1602 N N . TRP A 1 189 ? 2.125 -7.187 -21.591 1.00 93.19 189 TRP A N 1
ATOM 1603 C CA . TRP A 1 189 ? 1.426 -5.921 -21.782 1.00 93.19 189 TRP A CA 1
ATOM 1604 C C . TRP A 1 189 ? 2.282 -4.938 -22.583 1.00 93.19 189 TRP A C 1
ATOM 1606 O O . TRP A 1 189 ? 1.777 -4.335 -23.527 1.00 93.19 189 TRP A O 1
ATOM 1616 N N . LEU A 1 190 ? 3.570 -4.811 -22.241 1.00 92.19 190 LEU A N 1
ATOM 1617 C CA . LEU A 1 190 ? 4.520 -3.942 -22.941 1.00 92.19 190 LEU A CA 1
ATOM 1618 C C . LEU A 1 190 ? 4.661 -4.324 -24.411 1.00 92.19 190 LEU A C 1
ATOM 1620 O O . LEU A 1 190 ? 4.513 -3.455 -25.267 1.00 92.19 190 LEU A O 1
ATOM 1624 N N . ASP A 1 191 ? 4.881 -5.609 -24.692 1.00 91.38 191 ASP A N 1
ATOM 1625 C CA . ASP A 1 191 ? 5.037 -6.115 -26.057 1.00 91.38 191 ASP A CA 1
ATOM 1626 C C . ASP A 1 191 ? 3.792 -5.790 -26.893 1.00 91.38 191 ASP A C 1
ATOM 1628 O O . ASP A 1 191 ? 3.880 -5.167 -27.948 1.00 91.38 191 ASP A O 1
ATOM 1632 N N . ARG A 1 192 ? 2.598 -6.096 -26.364 1.00 91.94 192 ARG A N 1
ATOM 1633 C CA . ARG A 1 192 ? 1.330 -5.788 -27.045 1.00 91.94 192 ARG A CA 1
ATOM 1634 C C . ARG A 1 192 ? 1.112 -4.295 -27.242 1.00 91.94 192 ARG A C 1
ATOM 1636 O O . ARG A 1 192 ? 0.566 -3.907 -28.268 1.00 91.94 192 ARG A O 1
ATOM 1643 N N . PHE A 1 193 ? 1.478 -3.467 -26.267 1.00 90.81 193 PHE A N 1
ATOM 1644 C CA . PHE A 1 193 ? 1.348 -2.017 -26.373 1.00 90.81 193 PHE A CA 1
ATOM 1645 C C . PHE A 1 193 ? 2.249 -1.469 -27.487 1.00 90.81 193 PHE A C 1
ATOM 1647 O O . PHE A 1 193 ? 1.782 -0.704 -28.330 1.00 90.81 193 PHE A O 1
ATOM 1654 N N . ILE A 1 194 ? 3.515 -1.891 -27.518 1.00 90.50 194 ILE A N 1
ATOM 1655 C CA . ILE A 1 194 ? 4.488 -1.476 -28.535 1.00 90.50 194 ILE A CA 1
ATOM 1656 C C . ILE A 1 194 ? 4.028 -1.919 -29.924 1.00 90.50 194 ILE A C 1
ATOM 1658 O O . ILE A 1 194 ? 3.979 -1.090 -30.834 1.00 90.50 194 ILE A O 1
ATOM 1662 N N . ASP A 1 195 ? 3.625 -3.183 -30.065 1.00 91.12 195 ASP A N 1
ATOM 1663 C CA . ASP A 1 195 ? 3.177 -3.757 -31.334 1.00 91.12 195 ASP A CA 1
ATOM 1664 C C . ASP A 1 195 ? 1.894 -3.092 -31.846 1.00 91.12 195 ASP A C 1
ATOM 1666 O O . ASP A 1 195 ? 1.798 -2.731 -33.018 1.00 91.12 195 ASP A O 1
ATOM 1670 N N . PHE A 1 196 ? 0.901 -2.899 -30.972 1.00 92.12 196 PHE A N 1
ATOM 1671 C CA . PHE A 1 196 ? -0.401 -2.352 -31.355 1.00 92.12 196 PHE A CA 1
ATOM 1672 C C . PHE A 1 196 ? -0.316 -0.886 -31.791 1.00 92.12 196 PHE A C 1
ATOM 1674 O O . PHE A 1 196 ? -0.954 -0.494 -32.766 1.00 92.12 196 PHE A O 1
ATOM 1681 N N . PHE A 1 197 ? 0.457 -0.070 -31.070 1.00 88.94 197 PHE A N 1
ATOM 1682 C CA . PHE A 1 197 ? 0.580 1.362 -31.354 1.00 88.94 197 PHE A CA 1
ATOM 1683 C C . PHE A 1 197 ? 1.754 1.702 -32.286 1.00 88.94 197 PHE A C 1
ATOM 1685 O O . PHE A 1 197 ? 1.886 2.858 -32.687 1.00 88.94 197 PHE A O 1
ATOM 1692 N N . GLY A 1 198 ? 2.609 0.732 -32.632 1.00 87.50 198 GLY A N 1
ATOM 1693 C CA . GLY A 1 198 ? 3.767 0.934 -33.508 1.00 87.50 198 GLY A CA 1
ATOM 1694 C C . GLY A 1 198 ? 4.773 1.957 -32.965 1.00 87.50 198 GLY A C 1
ATOM 1695 O O . GLY A 1 198 ? 5.354 2.723 -33.734 1.00 87.50 198 GLY A O 1
ATOM 1696 N N . VAL A 1 199 ? 4.942 2.031 -31.640 1.00 84.19 199 VAL A N 1
ATOM 1697 C CA . VAL A 1 199 ? 5.735 3.091 -30.991 1.00 84.19 199 VAL A CA 1
ATOM 1698 C C . VAL A 1 199 ? 7.212 2.719 -30.945 1.00 84.19 199 VAL A C 1
ATOM 1700 O O . VAL A 1 199 ? 7.585 1.680 -30.409 1.00 84.19 199 VAL A O 1
ATOM 1703 N N . ALA A 1 200 ? 8.078 3.618 -31.413 1.00 85.56 200 ALA A N 1
ATOM 1704 C CA . ALA A 1 200 ? 9.510 3.534 -31.142 1.00 85.56 200 ALA A CA 1
ATOM 1705 C C . ALA A 1 200 ? 9.800 4.048 -29.720 1.00 85.56 200 ALA A C 1
ATOM 1707 O O . ALA A 1 200 ? 9.661 5.242 -29.447 1.00 85.56 200 ALA A O 1
ATOM 1708 N N . ILE A 1 201 ? 10.194 3.147 -28.819 1.00 84.75 201 ILE A N 1
ATOM 1709 C CA . ILE A 1 201 ? 10.524 3.449 -27.419 1.00 84.75 201 ILE A CA 1
ATOM 1710 C C . ILE A 1 201 ? 12.044 3.347 -27.233 1.00 84.75 201 ILE A C 1
ATOM 1712 O O . ILE A 1 201 ? 12.652 2.343 -27.604 1.00 84.75 201 ILE A O 1
ATOM 1716 N N . SER A 1 202 ? 12.677 4.375 -26.662 1.00 88.25 202 SER A N 1
ATOM 1717 C CA . SER A 1 202 ? 14.101 4.309 -26.293 1.00 88.25 202 SER A CA 1
ATOM 1718 C C . SER A 1 202 ? 14.334 3.363 -25.109 1.00 88.25 202 SER A C 1
ATOM 1720 O O . SER A 1 202 ? 13.438 3.134 -24.302 1.00 88.25 202 SER A O 1
ATOM 1722 N N . GLY A 1 203 ? 15.559 2.849 -24.944 1.00 86.50 203 GLY A N 1
ATOM 1723 C CA . GLY A 1 203 ? 15.876 1.942 -23.831 1.00 86.50 203 GLY A CA 1
ATOM 1724 C C . GLY A 1 203 ? 15.490 2.514 -22.460 1.00 86.50 203 GLY A C 1
ATOM 1725 O O . GLY A 1 203 ? 14.848 1.838 -21.670 1.00 86.50 203 GLY A O 1
ATOM 1726 N N . GLU A 1 204 ? 15.790 3.787 -22.210 1.00 87.38 204 GLU A N 1
ATOM 1727 C CA . GLU A 1 204 ? 15.465 4.482 -20.955 1.00 87.38 204 GLU A CA 1
ATOM 1728 C C . GLU A 1 204 ? 13.950 4.667 -20.735 1.00 87.38 204 GLU A C 1
ATOM 1730 O O . GLU A 1 204 ? 13.441 4.561 -19.619 1.00 87.38 204 GLU A O 1
ATOM 1735 N N . GLU A 1 205 ? 13.202 4.933 -21.806 1.00 87.25 205 GLU A N 1
ATOM 1736 C CA . GLU A 1 205 ? 11.741 5.009 -21.747 1.00 87.25 205 GLU A CA 1
ATOM 1737 C C . GLU A 1 205 ? 11.125 3.636 -21.454 1.00 87.25 205 GLU A C 1
ATOM 1739 O O . GLU A 1 205 ? 10.204 3.541 -20.641 1.00 87.25 205 GLU A O 1
ATOM 1744 N N . TYR A 1 206 ? 11.671 2.576 -22.056 1.00 89.88 206 TYR A N 1
ATOM 1745 C CA . TYR A 1 206 ? 11.240 1.203 -21.819 1.00 89.88 206 TYR A CA 1
ATOM 1746 C C . TYR A 1 206 ? 11.460 0.798 -20.360 1.00 89.88 206 TYR A C 1
ATOM 1748 O O . TYR A 1 206 ? 10.537 0.307 -19.714 1.00 89.88 206 TYR A O 1
ATOM 1756 N N . THR A 1 207 ? 12.656 1.035 -19.808 1.00 90.62 207 THR A N 1
ATOM 1757 C CA . THR A 1 207 ? 12.967 0.662 -18.419 1.00 90.62 207 THR A CA 1
ATOM 1758 C C . THR A 1 207 ? 12.117 1.434 -17.411 1.00 90.62 207 THR A C 1
ATOM 1760 O O . THR A 1 207 ? 11.648 0.850 -16.432 1.00 90.62 207 THR A O 1
ATOM 1763 N N . THR A 1 208 ? 11.851 2.717 -17.675 1.00 91.12 208 THR A N 1
ATOM 1764 C CA . THR A 1 208 ? 10.967 3.547 -16.845 1.00 91.12 208 THR A CA 1
ATOM 1765 C C . THR A 1 208 ? 9.526 3.036 -16.880 1.00 91.12 208 THR A C 1
ATOM 1767 O O . THR A 1 208 ? 8.889 2.900 -15.832 1.00 91.12 208 THR A O 1
ATOM 1770 N N . LEU A 1 209 ? 8.995 2.735 -18.071 1.00 90.38 209 LEU A N 1
ATOM 1771 C CA . LEU A 1 209 ? 7.634 2.221 -18.226 1.00 90.38 209 LEU A CA 1
ATOM 1772 C C . LEU A 1 209 ? 7.490 0.838 -17.581 1.00 90.38 209 LEU A C 1
ATOM 1774 O O . LEU A 1 209 ? 6.548 0.610 -16.826 1.00 90.38 209 LEU A O 1
ATOM 1778 N N . TYR A 1 210 ? 8.461 -0.049 -17.808 1.00 92.19 210 TYR A N 1
ATOM 1779 C CA . TYR A 1 210 ? 8.528 -1.362 -17.174 1.00 92.19 210 TYR A CA 1
ATOM 1780 C C . TYR A 1 210 ? 8.491 -1.261 -15.647 1.00 92.19 210 TYR A C 1
ATOM 1782 O O . TYR A 1 210 ? 7.676 -1.928 -15.016 1.00 92.19 210 TYR A O 1
ATOM 1790 N N . ALA A 1 211 ? 9.322 -0.404 -15.047 1.00 91.56 211 ALA A N 1
ATOM 1791 C CA . ALA A 1 211 ? 9.374 -0.263 -13.595 1.00 91.56 211 ALA A CA 1
ATOM 1792 C C . ALA A 1 211 ? 8.040 0.230 -13.004 1.00 91.56 211 ALA A C 1
ATOM 1794 O O . ALA A 1 211 ? 7.565 -0.315 -12.008 1.00 91.56 211 ALA A O 1
ATOM 1795 N N . ASN A 1 212 ? 7.393 1.205 -13.650 1.00 90.50 212 ASN A N 1
ATOM 1796 C CA . ASN A 1 212 ? 6.076 1.689 -13.230 1.00 90.50 212 ASN A CA 1
ATOM 1797 C C .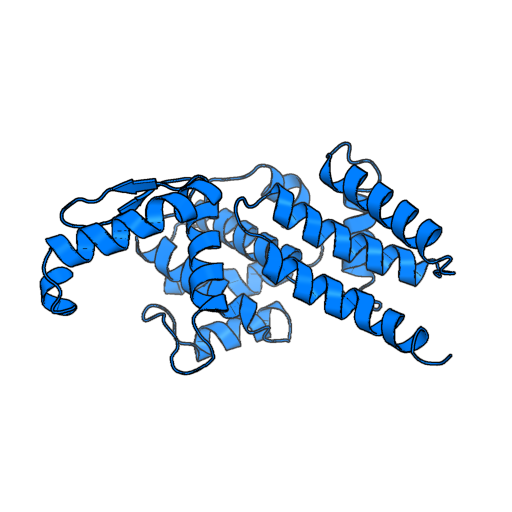 ASN A 1 212 ? 4.981 0.615 -13.376 1.00 90.50 212 ASN A C 1
ATOM 1799 O O . ASN A 1 212 ? 4.149 0.463 -12.484 1.00 90.50 212 ASN A O 1
ATOM 1803 N N . LEU A 1 213 ? 4.989 -0.164 -14.464 1.00 91.62 213 LEU A N 1
ATOM 1804 C CA . LEU A 1 213 ? 4.040 -1.268 -14.656 1.00 91.62 213 LEU A CA 1
ATOM 1805 C C . LEU A 1 213 ? 4.251 -2.398 -13.649 1.00 91.62 213 LEU A C 1
ATOM 1807 O O . LEU A 1 213 ? 3.276 -2.969 -13.168 1.00 91.62 213 LEU A O 1
ATOM 1811 N N . ILE A 1 214 ? 5.502 -2.695 -13.290 1.00 91.88 214 ILE A N 1
ATOM 1812 C CA . ILE A 1 214 ? 5.800 -3.629 -12.205 1.00 91.88 214 ILE A CA 1
ATOM 1813 C C . ILE A 1 214 ? 5.176 -3.151 -10.897 1.00 91.88 214 ILE A C 1
ATOM 1815 O O . ILE A 1 214 ? 4.527 -3.960 -10.246 1.00 91.88 214 ILE A O 1
ATOM 1819 N N . ASN A 1 215 ? 5.301 -1.873 -10.528 1.00 89.25 215 ASN A N 1
ATOM 1820 C CA . ASN A 1 215 ? 4.665 -1.355 -9.310 1.00 89.25 215 ASN A CA 1
ATOM 1821 C C . ASN A 1 215 ? 3.137 -1.518 -9.346 1.00 89.25 215 ASN A C 1
ATOM 1823 O O . ASN A 1 215 ? 2.552 -1.970 -8.363 1.00 89.25 215 ASN A O 1
ATOM 1827 N N . ILE A 1 216 ? 2.500 -1.227 -10.488 1.00 87.75 216 ILE A N 1
ATOM 1828 C CA . ILE A 1 216 ? 1.048 -1.393 -10.666 1.00 87.75 216 ILE A CA 1
ATOM 1829 C C . ILE A 1 216 ? 0.640 -2.863 -10.523 1.00 87.75 216 ILE A C 1
ATOM 1831 O O . ILE A 1 216 ? -0.252 -3.183 -9.741 1.00 87.75 216 ILE A O 1
ATOM 1835 N N . HIS A 1 217 ? 1.275 -3.768 -11.270 1.00 89.81 217 HIS A N 1
ATOM 1836 C CA . HIS A 1 217 ? 0.906 -5.182 -11.244 1.00 89.81 217 HIS A CA 1
ATOM 1837 C C . HIS A 1 217 ? 1.313 -5.864 -9.932 1.00 89.81 217 HIS A C 1
ATOM 1839 O O . HIS A 1 217 ? 0.655 -6.809 -9.505 1.00 89.81 217 HIS A O 1
ATOM 1845 N N . LEU A 1 218 ? 2.352 -5.370 -9.254 1.00 87.94 218 LEU A N 1
ATOM 1846 C CA . LEU A 1 218 ? 2.671 -5.765 -7.887 1.00 87.94 218 LEU A CA 1
ATOM 1847 C C . LEU A 1 218 ? 1.523 -5.387 -6.948 1.00 87.94 218 LEU A C 1
ATOM 1849 O O . LEU A 1 218 ? 1.058 -6.254 -6.210 1.00 87.94 218 LEU A O 1
ATOM 1853 N N . ALA A 1 219 ? 1.032 -4.144 -7.014 1.00 88.62 219 ALA A N 1
ATOM 1854 C CA . ALA A 1 219 ? -0.109 -3.690 -6.221 1.00 88.62 219 ALA A CA 1
ATOM 1855 C C . ALA A 1 219 ? -1.341 -4.578 -6.450 1.00 88.62 219 ALA A C 1
ATOM 1857 O O . ALA A 1 219 ? -1.940 -5.050 -5.488 1.00 88.62 219 ALA A O 1
ATOM 1858 N N . ASP A 1 220 ? -1.662 -4.856 -7.716 1.00 88.31 220 ASP A N 1
ATOM 1859 C CA . ASP A 1 220 ? -2.790 -5.704 -8.125 1.00 88.31 220 ASP A CA 1
ATOM 1860 C C . ASP A 1 220 ? -2.621 -7.169 -7.685 1.00 88.31 220 ASP A C 1
ATOM 1862 O O . ASP A 1 220 ? -3.585 -7.848 -7.349 1.00 88.31 220 ASP A O 1
ATOM 1866 N N . SER A 1 221 ? -1.380 -7.663 -7.613 1.00 88.62 221 SER A N 1
ATOM 1867 C CA . SER A 1 221 ? -1.096 -9.006 -7.093 1.00 88.62 221 SER A CA 1
ATOM 1868 C C . SER A 1 221 ? -1.156 -9.097 -5.562 1.00 88.62 221 SER A C 1
ATOM 1870 O O . SER A 1 221 ? -1.435 -10.166 -5.016 1.00 88.62 221 SER A O 1
ATOM 1872 N N . TYR A 1 222 ? -0.870 -7.994 -4.861 1.00 90.06 222 TYR A N 1
ATOM 1873 C CA . TYR A 1 222 ? -0.762 -7.950 -3.401 1.00 90.06 222 TYR A CA 1
ATOM 1874 C C . TYR A 1 222 ? -2.097 -7.610 -2.726 1.00 90.06 222 TYR A C 1
ATOM 1876 O O . TYR A 1 222 ? -2.444 -8.164 -1.674 1.00 90.06 222 TYR A O 1
ATOM 1884 N N . PHE A 1 223 ? -2.861 -6.713 -3.343 1.00 91.56 223 PHE A N 1
ATOM 1885 C CA . PHE A 1 223 ? -4.155 -6.243 -2.876 1.00 91.56 223 PHE A CA 1
ATOM 1886 C C . PHE A 1 223 ? -5.286 -6.816 -3.726 1.00 91.56 223 PHE A C 1
ATOM 1888 O O . PHE A 1 223 ? -5.140 -7.012 -4.924 1.00 91.56 223 PHE A O 1
ATOM 1895 N N . LYS A 1 224 ? -6.429 -7.087 -3.096 1.00 91.38 224 LYS A N 1
ATOM 1896 C CA . LYS A 1 224 ? -7.631 -7.564 -3.783 1.00 91.38 224 LYS A CA 1
ATOM 1897 C C . LYS A 1 224 ? -8.688 -6.476 -3.766 1.00 91.38 224 LYS A C 1
ATOM 1899 O O . LYS A 1 224 ? -8.680 -5.620 -2.888 1.00 91.38 224 LYS A O 1
ATOM 1904 N N . GLY A 1 225 ? -9.616 -6.540 -4.709 1.00 84.75 225 GLY A N 1
ATOM 1905 C CA . GLY A 1 225 ? -10.694 -5.568 -4.840 1.00 84.75 225 GLY A CA 1
ATOM 1906 C C . GLY A 1 225 ? -10.441 -4.581 -5.965 1.00 84.75 225 GLY A C 1
ATOM 1907 O O . GLY A 1 225 ? -9.608 -4.800 -6.841 1.00 84.75 225 GLY A O 1
ATOM 1908 N N . ASN A 1 226 ? -11.243 -3.524 -6.001 1.00 67.81 226 ASN A N 1
ATOM 1909 C CA . ASN A 1 226 ? -11.316 -2.663 -7.171 1.00 67.81 226 ASN A CA 1
ATOM 1910 C C . ASN A 1 226 ? -10.067 -1.764 -7.293 1.00 67.81 226 ASN A C 1
ATOM 1912 O O . ASN A 1 226 ? -10.020 -0.678 -6.722 1.00 67.81 226 ASN A O 1
ATOM 1916 N N . SER A 1 227 ? -9.072 -2.214 -8.064 1.00 56.69 227 SER A N 1
ATOM 1917 C CA . SER A 1 227 ? -7.797 -1.527 -8.335 1.00 56.69 227 SER A CA 1
ATOM 1918 C C . SER A 1 227 ? -7.895 -0.409 -9.390 1.00 56.69 227 SER A C 1
ATOM 1920 O O . SER A 1 227 ? -6.903 0.252 -9.713 1.00 56.69 227 SER A O 1
ATOM 1922 N N . PHE A 1 228 ? -9.098 -0.164 -9.929 1.00 46.69 228 PHE A N 1
ATOM 1923 C CA . PHE A 1 228 ? -9.305 0.635 -11.142 1.00 46.69 228 PHE A CA 1
ATOM 1924 C C . PHE A 1 228 ? -8.804 2.086 -11.029 1.00 46.69 228 PHE A C 1
ATOM 1926 O O . PHE A 1 228 ? -8.338 2.649 -12.016 1.00 46.69 228 PHE A O 1
ATOM 1933 N N . PHE A 1 229 ? -8.836 2.708 -9.848 1.00 48.59 229 PHE A N 1
ATOM 1934 C CA . PHE A 1 229 ? -8.486 4.128 -9.709 1.00 48.59 229 PHE A CA 1
ATOM 1935 C C . PHE A 1 229 ? -6.979 4.387 -9.597 1.00 48.59 229 PHE A C 1
ATOM 1937 O O . PHE A 1 229 ? -6.454 5.224 -10.336 1.00 48.59 229 PHE A O 1
ATOM 1944 N N . SER A 1 230 ? -6.248 3.640 -8.766 1.00 46.81 230 SER A N 1
ATOM 1945 C CA . SER A 1 230 ? -4.800 3.837 -8.591 1.00 46.81 230 SER A CA 1
ATOM 1946 C C . SER A 1 230 ? -4.005 3.532 -9.863 1.00 46.81 230 SER A C 1
ATOM 1948 O O . SER A 1 230 ? -3.094 4.282 -10.223 1.00 46.81 230 SER A O 1
ATOM 1950 N N . ALA A 1 231 ? -4.402 2.483 -10.594 1.00 51.34 231 ALA A N 1
ATOM 1951 C CA . ALA A 1 231 ? -3.810 2.144 -11.883 1.00 51.34 231 ALA A CA 1
ATOM 1952 C C . ALA A 1 231 ? -4.037 3.263 -12.909 1.00 51.34 231 ALA A C 1
ATOM 1954 O O . ALA A 1 231 ? -3.115 3.608 -13.644 1.00 51.34 231 ALA A O 1
ATOM 1955 N N . THR A 1 232 ? -5.219 3.896 -12.935 1.00 50.91 232 THR A N 1
ATOM 1956 C CA . THR A 1 232 ? -5.487 4.972 -13.902 1.00 50.91 232 THR A CA 1
ATOM 1957 C C . THR A 1 232 ? -4.651 6.221 -13.667 1.00 50.91 232 THR A C 1
ATOM 1959 O O . THR A 1 232 ? -4.292 6.849 -14.652 1.00 50.91 232 THR A O 1
ATOM 1962 N N . THR A 1 233 ? -4.290 6.590 -12.436 1.00 54.59 233 THR A N 1
ATOM 1963 C CA . THR A 1 233 ? -3.434 7.768 -12.202 1.00 54.59 233 THR A CA 1
ATOM 1964 C C . THR A 1 233 ? -2.009 7.522 -12.688 1.00 54.59 233 THR A C 1
ATOM 1966 O O . THR A 1 233 ? -1.478 8.340 -13.440 1.00 54.59 233 THR A O 1
ATOM 1969 N N . ILE A 1 234 ? -1.415 6.374 -12.342 1.00 54.56 234 ILE A N 1
ATOM 1970 C CA . ILE A 1 234 ? -0.053 6.020 -12.771 1.00 54.56 234 ILE A CA 1
ATOM 1971 C C . ILE A 1 234 ? -0.022 5.772 -14.281 1.00 54.56 234 ILE A C 1
ATOM 1973 O O . ILE A 1 234 ? 0.852 6.306 -14.958 1.00 54.56 234 ILE A O 1
ATOM 1977 N N . LEU A 1 235 ? -0.993 5.041 -14.841 1.00 56.66 235 LEU A N 1
ATOM 1978 C CA . LEU A 1 235 ? -1.100 4.827 -16.286 1.00 56.66 235 LEU A CA 1
ATOM 1979 C C . LEU A 1 235 ? -1.372 6.131 -17.025 1.00 56.66 235 LEU A C 1
ATOM 1981 O O . LEU A 1 235 ? -0.715 6.383 -18.023 1.00 56.66 235 LEU A O 1
ATOM 1985 N N . LYS A 1 236 ? -2.268 7.004 -16.547 1.00 55.62 236 LYS A N 1
ATOM 1986 C CA . LYS A 1 236 ? -2.470 8.324 -17.159 1.00 55.62 236 LYS A CA 1
ATOM 1987 C C . LYS A 1 236 ? -1.182 9.123 -17.105 1.00 55.62 236 LYS A C 1
ATOM 1989 O O . LYS A 1 236 ? -0.776 9.605 -18.144 1.00 55.62 236 LYS A O 1
ATOM 1994 N N . GLN A 1 237 ? -0.490 9.247 -15.978 1.00 57.53 237 GLN A N 1
ATOM 1995 C CA . GLN A 1 237 ? 0.776 9.993 -15.928 1.00 57.53 237 GLN A CA 1
ATOM 1996 C C . GLN A 1 237 ? 1.849 9.382 -16.840 1.00 57.53 237 GLN A C 1
ATOM 1998 O O . GLN A 1 237 ? 2.516 10.112 -17.577 1.00 57.53 237 GLN A O 1
ATOM 2003 N N . SER A 1 238 ? 1.944 8.050 -16.850 1.00 55.38 238 SER A N 1
ATOM 2004 C CA . SER A 1 238 ? 2.862 7.296 -17.704 1.00 55.38 238 SER A CA 1
ATOM 2005 C C . SER A 1 238 ? 2.545 7.493 -19.178 1.00 55.38 238 SER A C 1
ATOM 2007 O O . SER A 1 238 ? 3.474 7.699 -19.938 1.00 55.38 238 SER A O 1
ATOM 2009 N N . LEU A 1 239 ? 1.265 7.483 -19.573 1.00 53.56 239 LEU A N 1
ATOM 2010 C CA . LEU A 1 239 ? 0.780 7.535 -20.958 1.00 53.56 239 LEU A CA 1
ATOM 2011 C C . LEU A 1 239 ? 0.514 8.954 -21.468 1.00 53.56 239 LEU A C 1
ATOM 2013 O O . LEU A 1 239 ? 0.603 9.179 -22.665 1.00 53.56 239 LEU A O 1
ATOM 2017 N N . THR A 1 240 ? 0.219 9.936 -20.615 1.00 51.28 240 THR A N 1
ATOM 2018 C CA . THR A 1 240 ? -0.133 11.314 -21.028 1.00 51.28 240 THR A CA 1
ATOM 2019 C C . THR A 1 240 ? 1.049 11.988 -21.716 1.00 51.28 240 THR A C 1
ATOM 2021 O O . THR A 1 240 ? 0.856 12.733 -22.669 1.00 51.28 240 THR A O 1
ATOM 2024 N N . LYS A 1 241 ? 2.283 11.663 -21.306 1.00 49.97 241 LYS A N 1
ATOM 2025 C CA . LYS A 1 241 ? 3.511 12.101 -21.992 1.00 49.97 241 LYS A CA 1
ATOM 2026 C C . LYS A 1 241 ? 3.702 11.471 -23.380 1.00 49.97 241 LYS A C 1
ATOM 2028 O O . LYS A 1 241 ? 4.448 12.019 -24.185 1.00 49.97 241 LYS A O 1
ATOM 2033 N N . TRP A 1 242 ? 3.031 10.354 -23.663 1.00 45.44 242 TRP A N 1
ATOM 2034 C CA . TRP A 1 242 ? 3.042 9.693 -24.971 1.00 45.44 242 TRP A CA 1
ATOM 2035 C C . TRP A 1 242 ? 1.855 10.129 -25.820 1.00 45.44 242 TRP A C 1
ATOM 2037 O O . TRP A 1 242 ? 2.041 10.463 -26.980 1.00 45.44 242 TRP A O 1
ATOM 2047 N N . LEU A 1 243 ? 0.656 10.215 -25.238 1.00 38.97 243 LEU A N 1
ATOM 2048 C CA . LEU A 1 243 ? -0.576 10.643 -25.905 1.00 38.97 243 LEU A CA 1
ATOM 2049 C C . LEU A 1 243 ? -0.497 12.081 -26.429 1.00 38.97 243 LEU A C 1
ATOM 2051 O O . LEU A 1 243 ? -1.065 12.364 -27.478 1.00 38.97 243 LEU A O 1
ATOM 2055 N N . THR A 1 244 ? 0.267 12.973 -25.792 1.00 41.31 244 THR A N 1
ATOM 2056 C CA . THR A 1 244 ? 0.541 14.314 -26.344 1.00 41.31 244 THR A CA 1
ATOM 2057 C C . THR A 1 244 ? 1.359 14.293 -27.639 1.00 41.31 244 THR A C 1
ATOM 2059 O O . THR A 1 244 ? 1.282 15.253 -28.398 1.00 41.31 244 THR A O 1
ATOM 2062 N N . ARG A 1 245 ? 2.080 13.204 -27.954 1.00 41.94 245 ARG A N 1
ATOM 2063 C CA . ARG A 1 245 ? 2.712 13.001 -29.274 1.00 41.94 245 ARG A CA 1
ATOM 2064 C C . ARG A 1 245 ? 1.738 12.494 -30.346 1.00 41.94 245 ARG A C 1
ATOM 2066 O O . ARG A 1 245 ? 2.066 12.576 -31.521 1.00 41.94 245 ARG A O 1
ATOM 2073 N N . PHE A 1 246 ? 0.555 12.008 -29.963 1.00 40.59 246 PHE A N 1
ATOM 2074 C CA . PHE A 1 246 ? -0.442 11.431 -30.876 1.00 40.59 246 PHE A CA 1
ATOM 2075 C C . PHE A 1 246 ? -1.591 12.393 -31.245 1.00 40.59 246 PHE A C 1
ATOM 2077 O O . PHE A 1 246 ? -2.430 12.032 -32.060 1.00 40.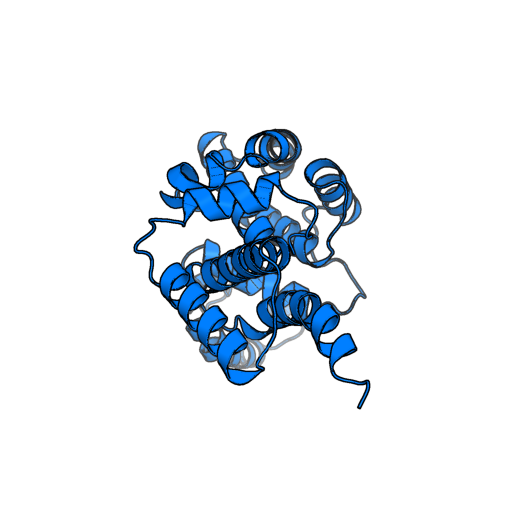59 246 PHE A O 1
ATOM 2084 N N . TRP A 1 247 ? -1.618 13.619 -30.700 1.00 31.88 247 TRP A N 1
ATOM 2085 C CA . TRP A 1 247 ? -2.606 14.668 -31.037 1.00 31.88 247 TRP A CA 1
ATOM 2086 C C . TRP A 1 247 ? -2.083 15.742 -32.012 1.00 31.88 247 TRP A C 1
ATOM 2088 O O . TRP A 1 247 ? -2.655 16.825 -32.111 1.00 31.88 247 TRP A O 1
ATOM 2098 N N . ILE A 1 248 ? -1.010 15.448 -32.750 1.00 31.06 248 ILE A N 1
ATOM 2099 C CA . ILE A 1 248 ? -0.605 16.227 -33.929 1.00 31.06 248 ILE A CA 1
ATOM 2100 C C . ILE A 1 248 ? -0.632 15.291 -35.142 1.00 31.06 248 ILE A C 1
ATOM 2102 O O . ILE A 1 248 ? 0.408 14.842 -35.618 1.00 31.06 248 ILE A O 1
ATOM 2106 N N . ILE A 1 249 ? -1.842 14.969 -35.597 1.00 35.47 249 ILE A N 1
ATOM 2107 C CA . ILE A 1 249 ? -2.152 14.683 -37.004 1.00 35.47 249 ILE A CA 1
ATOM 2108 C C . ILE A 1 249 ? -3.412 15.478 -37.331 1.00 35.47 249 ILE A C 1
ATOM 2110 O O . ILE A 1 249 ? -4.370 15.387 -36.530 1.00 35.47 249 ILE A O 1
#

Secondary structure (DSSP, 8-state):
-HHHHTT--HHHHHHHHHHHHHHHHHTT-EEE-SSS-EEES-HHHHHHHHHHHHHHH-SSS----SSS-HHHHHHHHHHHHSS--HHHHHHHHHHHHHHHTT--PPP-HHIIIIITTSTTHHHHHHHHHHHHHHHH---HHHHHHHHHHHHHHHHHHPPPPTT-HHHHHHHHHHHTT---HHHHHHHHHHHHHHHHHT----HHHHHHHHHHHHHHHHHHHHS-S--HHHHHHHHHHHHHHHHTTSS--

Sequence (249 aa):
MFSNEAYVSYGSLYRSLKRLVPLLNTFDLDIQLKREPIIHGDEKQIRYFYYLFYWDSNWAEEWPFDVISLKQAESLLDKAFGRCQESLLYWIGVNVSRIRKGFTIARDRFFDVFVKTHPLFEQFRKDIYTLYKELTKINDRDLEDEIAFLFLAFISFSYLEKGDQRSISFIQNAFSNASADFVKYTIQWLDRFIDFFGVAISGEEYTTLYANLINIHLADSYFKGNSFFSATTILKQSLTKWLTRFWII

Foldseek 3Di:
DVCVVVVHDLVRVLVVVVVCQVQLVQQVWHWDSDPDIDIDDQVLSVLVVQLCVCVVVCPDDDDPAPLADLVRLQVLCCQLPVDDDPSLSSSVRSLLVCLQVVHFHDDDPCLVLQQVPQPSLVSNCVSVQVVSCVRRVDDPVRSSRSSSSSSLVDQLLDQDDLPPCSLLVSLCVSPVPDPDVLLVVLVVVLVCVCVVVVDDADPSLSSSSSSLSSSPSVCPVVTGGDSPPSCCVNCCVSCVVVVVVVPPD

InterPro domains:
  IPR007737 Mga helix-turn-helix domain [PF05043] (2-54)

pLDDT: mean 81.51, std 14.9, range [31.06, 97.0]

Organism: Shouchella clausii (NCBI:txid79880)

Radius of gyration: 19.94 Å; chains: 1; bounding box: 51×36×58 Å